Protein AF-A0A0L7KK32-F1 (afdb_monomer_lite)

pLDDT: mean 75.69, std 21.99, range [25.36, 97.06]

Radius of gyration: 25.74 Å; chains: 1; bounding box: 64×44×77 Å

Foldseek 3Di:
DLLVLLVVLCLQLVLCVVVLVVDDPVVVVVSVVSSVVSLVVLDVVPDPDPDDDSNVSSNVVCVVCSQVVLLVVQQVVQFDPPQDDPPDDTDGPVVSCVQFADPVVSGGPDPCSGQARPFPQPPPFDDDVQTAHSVLSSLARSLLSVLLVLLLVVQVVVLVLLVQLCVLACDPVDPLRNHADLCQDRPVPDDPVCVVPCPDSSSVSNVVSSVVVVVVVVVVVVVVVVSFVCLQVVLVPQDPPQPSPDPSHSVVNVVVVVPNTSVSSSVVSCSHPPDPPPDDDDDDDPPVVVVVVVVVVVPPDDDPDPPPPPPDPDDD

Structure (mmCIF, N/CA/C/O backbone):
data_AF-A0A0L7KK32-F1
#
_entry.id   AF-A0A0L7KK32-F1
#
loop_
_atom_site.group_PDB
_atom_site.id
_atom_site.type_symbol
_atom_site.label_atom_id
_atom_site.label_alt_id
_atom_site.label_comp_id
_atom_site.label_asym_id
_atom_site.label_entity_id
_atom_site.label_seq_id
_atom_site.pdbx_PDB_ins_code
_atom_site.Cartn_x
_atom_site.Cartn_y
_atom_site.Cartn_z
_atom_site.occupancy
_atom_site.B_iso_or_equiv
_atom_site.auth_seq_id
_atom_site.auth_comp_id
_atom_site.auth_asym_id
_atom_site.auth_atom_id
_atom_site.pdbx_PDB_model_num
ATOM 1 N N . MET A 1 1 ? -8.359 -3.473 0.807 1.00 91.88 1 MET A N 1
ATOM 2 C CA . MET A 1 1 ? -9.270 -3.844 1.913 1.00 91.88 1 MET A CA 1
ATOM 3 C C . MET A 1 1 ? -8.522 -3.978 3.232 1.00 91.88 1 MET A C 1
ATOM 5 O O . MET A 1 1 ? -8.741 -3.122 4.067 1.00 91.88 1 MET A O 1
ATOM 9 N N . PHE A 1 2 ? -7.614 -4.950 3.422 1.00 92.75 2 PHE A N 1
ATOM 10 C CA . PHE A 1 2 ? -6.844 -5.089 4.678 1.00 92.75 2 PHE A CA 1
ATOM 11 C C . PHE A 1 2 ? -6.053 -3.817 5.044 1.00 92.75 2 PHE A C 1
ATOM 13 O O . PHE A 1 2 ? -6.242 -3.285 6.133 1.00 92.75 2 PHE A O 1
ATOM 20 N N . TYR A 1 3 ? -5.238 -3.288 4.117 1.00 92.19 3 TYR A N 1
ATOM 21 C CA . TYR A 1 3 ? -4.518 -2.014 4.306 1.00 92.19 3 TYR A CA 1
ATOM 22 C C . TYR A 1 3 ? -5.471 -0.865 4.665 1.00 92.19 3 TYR A C 1
ATOM 24 O O . TYR A 1 3 ? -5.297 -0.223 5.692 1.00 92.19 3 TYR A O 1
ATOM 32 N N . THR A 1 4 ? -6.552 -0.707 3.896 1.00 93.88 4 THR A N 1
ATOM 33 C CA . THR A 1 4 ? -7.589 0.315 4.116 1.00 93.88 4 THR A CA 1
ATOM 34 C C . THR A 1 4 ? -8.242 0.231 5.498 1.00 93.88 4 THR A C 1
ATOM 36 O O . THR A 1 4 ? -8.446 1.256 6.139 1.00 93.88 4 THR A O 1
ATOM 39 N N . LEU A 1 5 ? -8.567 -0.975 5.978 1.00 94.75 5 LEU A N 1
ATOM 40 C CA . LEU A 1 5 ? -9.126 -1.145 7.320 1.00 94.75 5 LEU A CA 1
ATOM 41 C C . LEU A 1 5 ? -8.089 -0.786 8.394 1.00 94.75 5 LEU A C 1
ATOM 43 O O . LEU A 1 5 ? -8.442 -0.166 9.392 1.00 94.75 5 LEU A O 1
ATOM 47 N N . GLY A 1 6 ? -6.815 -1.123 8.166 1.00 91.50 6 GLY A N 1
ATOM 48 C CA . GLY A 1 6 ? -5.703 -0.674 9.006 1.00 91.50 6 GLY A CA 1
ATOM 49 C C . GLY A 1 6 ? -5.580 0.849 9.062 1.00 91.50 6 GLY A C 1
ATOM 50 O O . GLY A 1 6 ? -5.368 1.404 10.135 1.00 91.50 6 GLY A O 1
ATOM 51 N N . ASP A 1 7 ? -5.789 1.541 7.944 1.00 92.62 7 ASP A N 1
ATOM 52 C CA . ASP A 1 7 ? -5.778 3.007 7.911 1.00 92.62 7 ASP A CA 1
ATOM 53 C C . ASP A 1 7 ? -6.956 3.609 8.674 1.00 92.62 7 ASP A C 1
ATOM 55 O O . ASP A 1 7 ? -6.774 4.537 9.460 1.00 92.62 7 ASP A O 1
ATOM 59 N N . TYR A 1 8 ? -8.162 3.057 8.510 1.00 93.12 8 TYR A N 1
ATOM 60 C CA . TYR A 1 8 ? -9.319 3.470 9.309 1.00 93.12 8 TYR A CA 1
ATOM 61 C C . TYR A 1 8 ? -9.095 3.241 10.802 1.00 93.12 8 TYR A C 1
ATOM 63 O O . TYR A 1 8 ? -9.442 4.113 11.603 1.00 93.12 8 TYR A O 1
ATOM 71 N N . ARG A 1 9 ? -8.465 2.119 11.170 1.00 92.50 9 ARG A N 1
ATOM 72 C CA . ARG A 1 9 ? -8.072 1.840 12.551 1.00 92.50 9 ARG A CA 1
ATOM 73 C C . ARG A 1 9 ? -7.158 2.926 13.077 1.00 92.50 9 ARG A C 1
ATOM 75 O O . ARG A 1 9 ? -7.457 3.507 14.113 1.00 92.50 9 ARG A O 1
ATOM 82 N N . ASP A 1 10 ? -6.073 3.213 12.369 1.00 90.19 10 ASP A N 1
ATOM 83 C CA . ASP A 1 10 ? -5.064 4.161 12.830 1.00 90.19 10 ASP A CA 1
ATOM 84 C C . ASP A 1 10 ? -5.602 5.590 12.916 1.00 90.19 10 ASP A C 1
ATOM 86 O O . ASP A 1 10 ? -5.303 6.294 13.880 1.00 90.19 10 ASP A O 1
ATOM 90 N N . ILE A 1 11 ? -6.483 5.992 11.993 1.00 90.69 11 ILE A N 1
ATOM 91 C CA . ILE A 1 11 ? -7.230 7.253 12.098 1.00 90.69 11 ILE A CA 1
ATOM 92 C C . ILE A 1 11 ? -8.110 7.259 13.357 1.00 90.69 11 ILE A C 1
ATOM 94 O O . ILE A 1 11 ? -8.116 8.253 14.080 1.00 90.69 11 ILE A O 1
ATOM 98 N N . CYS A 1 12 ? -8.834 6.173 13.637 1.00 89.75 12 CYS A N 1
ATOM 99 C CA . CYS A 1 12 ? -9.722 6.072 14.797 1.00 89.75 12 CYS A CA 1
ATOM 100 C C . CYS A 1 12 ? -8.947 6.126 16.123 1.00 89.75 12 CYS A C 1
ATOM 102 O O . CYS A 1 12 ? -9.265 6.938 16.994 1.00 89.75 12 CYS A O 1
ATOM 104 N N . VAL A 1 13 ? -7.888 5.321 16.258 1.00 88.06 13 VAL A N 1
ATOM 105 C CA . VAL A 1 13 ? -7.088 5.234 17.492 1.00 88.06 13 VAL A CA 1
ATOM 106 C C . VAL A 1 13 ? -6.090 6.385 17.650 1.00 88.06 13 VAL A C 1
ATOM 108 O O . VAL A 1 13 ? -5.528 6.557 18.725 1.00 88.06 13 VAL A O 1
ATOM 111 N N . GLY A 1 14 ? -5.914 7.216 16.618 1.00 84.44 14 GLY A N 1
ATOM 112 C CA . GLY A 1 14 ? -5.027 8.384 16.638 1.00 84.44 14 GLY A CA 1
ATOM 113 C C . GLY A 1 14 ? -3.556 8.068 16.359 1.00 84.44 14 GLY A C 1
ATOM 114 O O . GLY A 1 14 ? -2.693 8.887 16.650 1.00 84.44 14 GLY A O 1
ATOM 115 N N . ASN A 1 15 ? -3.252 6.909 15.774 1.00 83.94 15 ASN A N 1
ATOM 116 C CA . ASN A 1 15 ? -1.897 6.504 15.401 1.00 83.94 15 ASN A CA 1
ATOM 117 C C . ASN A 1 15 ? -1.507 7.063 14.020 1.00 83.94 15 ASN A C 1
ATOM 119 O O . ASN A 1 15 ? -1.242 6.323 13.074 1.00 83.94 15 ASN A O 1
ATOM 123 N N . THR A 1 16 ? -1.547 8.389 13.881 1.00 82.44 16 THR A N 1
ATOM 124 C CA . THR A 1 16 ? -1.418 9.072 12.582 1.00 82.44 16 THR A CA 1
ATOM 125 C C . THR A 1 16 ? -0.126 9.865 12.414 1.00 82.44 16 THR A C 1
ATOM 127 O O . THR A 1 16 ? 0.040 10.515 11.387 1.00 82.44 16 THR A O 1
ATOM 130 N N . ASP A 1 17 ? 0.798 9.819 13.375 1.00 80.88 17 ASP A N 1
ATOM 131 C CA . ASP A 1 17 ? 1.991 10.681 13.403 1.00 80.88 17 ASP A CA 1
ATOM 132 C C . ASP A 1 17 ? 2.824 10.584 12.122 1.00 80.88 17 ASP A C 1
ATOM 134 O O . ASP A 1 17 ? 3.145 11.598 11.502 1.00 80.88 17 ASP A O 1
ATOM 138 N N . ILE A 1 18 ? 3.093 9.358 11.658 1.00 81.31 18 ILE A N 1
ATOM 139 C CA . ILE A 1 18 ? 3.869 9.121 10.433 1.00 81.31 18 ILE A CA 1
ATOM 140 C C . ILE A 1 18 ? 3.178 9.685 9.184 1.00 81.31 18 ILE A C 1
ATOM 142 O O . ILE A 1 18 ? 3.840 10.172 8.267 1.00 81.31 18 ILE A O 1
ATOM 146 N N . VAL A 1 19 ? 1.842 9.655 9.155 1.00 80.19 19 VAL A N 1
ATOM 147 C CA . VAL A 1 19 ? 1.047 10.232 8.067 1.00 80.19 19 VAL A CA 1
ATOM 148 C C . VAL A 1 19 ? 1.123 11.747 8.152 1.00 80.19 19 VAL A C 1
ATOM 150 O O . VAL A 1 19 ? 1.459 12.393 7.165 1.00 80.19 19 VAL A O 1
ATOM 153 N N . VAL A 1 20 ? 0.879 12.316 9.335 1.00 80.88 20 VAL A N 1
ATOM 154 C CA . VAL A 1 20 ? 0.938 13.760 9.568 1.00 80.88 20 VAL A CA 1
ATOM 155 C C . VAL A 1 20 ? 2.294 14.304 9.149 1.00 80.88 20 VAL A C 1
ATOM 157 O O . VAL A 1 20 ? 2.316 15.281 8.415 1.00 80.88 20 VAL A O 1
ATOM 160 N N . GLU A 1 21 ? 3.412 13.671 9.504 1.00 82.00 21 GLU A N 1
ATOM 161 C CA . GLU A 1 21 ? 4.749 14.105 9.076 1.00 82.00 21 GLU A CA 1
ATOM 162 C C . GLU A 1 21 ? 4.890 14.223 7.549 1.00 82.00 21 GLU A C 1
ATOM 164 O O . GLU A 1 21 ? 5.508 15.179 7.067 1.00 82.00 21 GLU A O 1
ATOM 169 N N . ALA A 1 22 ? 4.286 13.296 6.800 1.00 81.56 22 ALA A N 1
ATOM 170 C CA . ALA A 1 22 ? 4.368 13.214 5.343 1.00 81.56 22 ALA A CA 1
ATOM 171 C C . ALA A 1 22 ? 3.406 14.157 4.594 1.00 81.56 22 ALA A C 1
ATOM 173 O O . ALA A 1 22 ? 3.582 14.381 3.395 1.00 81.56 22 ALA A O 1
ATOM 174 N N . LEU A 1 23 ? 2.395 14.711 5.270 1.00 85.06 23 LEU A N 1
ATOM 175 C CA . LEU A 1 23 ? 1.376 15.563 4.654 1.00 85.06 23 LEU A CA 1
ATOM 176 C C . LEU A 1 23 ? 1.868 16.997 4.389 1.00 85.06 23 LEU A C 1
ATOM 178 O O . LEU A 1 23 ? 2.692 17.559 5.123 1.00 85.06 23 LEU A O 1
ATOM 182 N N . SER A 1 24 ? 1.293 17.640 3.366 1.00 88.06 24 SER A N 1
ATOM 183 C CA . SER A 1 24 ? 1.433 19.089 3.179 1.00 88.06 24 SER A CA 1
ATOM 184 C C . SER A 1 24 ? 0.763 19.858 4.326 1.00 88.06 24 SER A C 1
ATOM 186 O O . SER A 1 24 ? -0.128 19.332 4.993 1.00 88.06 24 SER A O 1
ATOM 188 N N . SER A 1 25 ? 1.124 21.126 4.550 1.00 87.56 25 SER A N 1
ATOM 189 C CA . SER A 1 25 ? 0.528 21.940 5.629 1.00 87.56 25 SER A CA 1
ATOM 190 C C . SER A 1 25 ? -1.005 21.971 5.572 1.00 87.56 25 SER A C 1
ATOM 192 O O . SER A 1 25 ? -1.668 21.793 6.590 1.00 87.56 25 SER A O 1
ATOM 194 N N . SER A 1 26 ? -1.574 22.093 4.368 1.00 88.19 26 SER A N 1
ATOM 195 C CA . SER A 1 26 ? -3.029 22.123 4.174 1.00 88.19 26 SER A CA 1
ATOM 196 C C . SER A 1 26 ? -3.717 20.796 4.523 1.00 88.19 26 SER A C 1
ATOM 198 O O . SER A 1 26 ? -4.852 20.776 4.998 1.00 88.19 26 SER A O 1
ATOM 200 N N . GLU A 1 27 ? -3.041 19.669 4.303 1.00 88.81 27 GLU A N 1
ATOM 201 C CA . GLU A 1 27 ? -3.567 18.341 4.615 1.00 88.81 27 GLU A CA 1
ATOM 202 C C . GLU A 1 27 ? -3.369 17.997 6.091 1.00 88.81 27 GLU A C 1
ATOM 204 O O . GLU A 1 27 ? -4.257 17.393 6.693 1.00 88.81 27 GLU A O 1
ATOM 209 N N . LYS A 1 28 ? -2.267 18.454 6.701 1.00 87.88 28 LYS A N 1
ATOM 210 C CA . LYS A 1 28 ? -2.034 18.371 8.150 1.00 87.88 28 LYS A CA 1
ATOM 211 C C . LYS A 1 28 ? -3.179 19.016 8.923 1.00 87.88 28 LYS A C 1
ATOM 213 O O . LYS A 1 28 ? -3.729 18.400 9.829 1.00 87.88 28 LYS A O 1
ATOM 218 N N . GLU A 1 29 ? -3.609 20.213 8.524 1.00 90.12 29 GLU A N 1
ATOM 219 C CA . GLU A 1 29 ? -4.757 20.883 9.147 1.00 90.12 29 GLU A CA 1
ATOM 220 C C . GLU A 1 29 ? -6.052 20.071 9.036 1.00 90.12 29 GLU A C 1
ATOM 222 O O . GLU A 1 29 ? -6.823 19.997 9.995 1.00 90.12 29 GLU A O 1
ATOM 227 N N . LYS A 1 30 ? -6.307 19.448 7.878 1.00 90.62 30 LYS A N 1
ATOM 228 C CA . LYS A 1 30 ? -7.483 18.586 7.682 1.00 90.62 30 LYS A CA 1
ATOM 229 C C . LYS A 1 30 ? -7.418 17.355 8.583 1.00 90.62 30 LYS A C 1
ATOM 231 O O . LYS A 1 30 ? -8.414 17.045 9.233 1.00 90.62 30 LYS A O 1
ATOM 236 N N . MET A 1 31 ? -6.261 16.697 8.658 1.00 88.31 31 MET A N 1
ATOM 237 C CA . MET A 1 31 ? -6.054 15.545 9.536 1.00 88.31 31 MET A CA 1
ATOM 238 C C . MET A 1 31 ? -6.252 15.929 11.007 1.00 88.31 31 MET A C 1
ATOM 240 O O . MET A 1 31 ? -7.007 15.267 11.713 1.00 88.31 31 MET A O 1
ATOM 244 N N . ASN A 1 32 ? -5.687 17.054 11.447 1.00 89.25 32 ASN A N 1
ATOM 245 C CA . ASN A 1 32 ? -5.861 17.554 12.813 1.00 89.25 32 ASN A CA 1
ATOM 246 C C . ASN A 1 32 ? -7.336 17.844 13.135 1.00 89.25 32 ASN A C 1
ATOM 248 O O . ASN A 1 32 ? -7.821 17.471 14.200 1.00 89.25 32 ASN A O 1
ATOM 252 N N . LYS A 1 33 ? -8.086 18.443 12.197 1.00 91.69 33 LYS A N 1
ATOM 253 C CA . LYS A 1 33 ? -9.536 18.664 12.346 1.00 91.69 33 LYS A CA 1
ATOM 254 C C . LYS A 1 33 ? -10.312 17.351 12.475 1.00 91.69 33 LYS A C 1
ATOM 256 O O . LYS A 1 33 ? -11.248 17.281 13.267 1.00 91.69 33 LYS A O 1
ATOM 261 N N . ILE A 1 34 ? -9.941 16.319 11.714 1.00 89.88 34 ILE A N 1
ATOM 262 C CA . ILE A 1 34 ? -10.540 14.980 11.826 1.00 89.88 34 ILE A CA 1
ATOM 263 C C . ILE A 1 34 ? -10.238 14.387 13.206 1.00 89.88 34 ILE A C 1
ATOM 265 O O . ILE A 1 34 ? -11.162 13.964 13.898 1.00 89.88 34 ILE A O 1
ATOM 269 N N . GLN A 1 35 ? -8.976 14.424 13.639 1.00 89.56 35 GLN A N 1
ATOM 270 C CA . GLN A 1 35 ? -8.554 13.899 14.938 1.00 89.56 35 GLN A CA 1
ATOM 271 C C . GLN A 1 35 ? -9.246 14.597 16.112 1.00 89.56 35 GLN A C 1
ATOM 273 O O . GLN A 1 35 ? -9.649 13.924 17.064 1.00 89.56 35 GLN A O 1
ATOM 278 N N . GLN A 1 36 ? -9.445 15.916 16.023 1.00 88.81 36 GLN A N 1
ATOM 279 C CA . GLN A 1 36 ? -10.188 16.679 17.024 1.00 88.81 36 GLN A CA 1
ATOM 280 C C . GLN A 1 36 ? -11.663 16.272 17.056 1.00 88.81 36 GLN A C 1
ATOM 282 O O . GLN A 1 36 ? -12.185 15.972 18.120 1.00 88.81 36 GLN A O 1
ATOM 287 N N . LYS A 1 37 ? -12.327 16.165 15.899 1.00 90.25 37 LYS A N 1
ATOM 288 C CA . LYS A 1 37 ? -13.729 15.722 15.849 1.00 90.25 37 LYS A CA 1
ATOM 289 C C . LYS A 1 37 ? -13.921 14.317 16.417 1.00 90.25 37 LYS A C 1
ATOM 291 O O . LYS A 1 37 ? -14.889 14.084 17.132 1.00 90.25 37 LYS A O 1
ATOM 296 N N . ILE A 1 38 ? -13.007 13.391 16.118 1.00 87.69 38 ILE A N 1
ATOM 297 C CA . ILE A 1 38 ? -13.032 12.039 16.697 1.00 87.69 38 ILE A CA 1
ATOM 298 C C . ILE A 1 38 ? -12.894 12.124 18.218 1.00 87.69 38 ILE A C 1
ATOM 300 O O . ILE A 1 38 ? -13.655 11.472 18.926 1.00 87.69 38 ILE A O 1
ATOM 304 N N . LYS A 1 39 ? -11.968 12.955 18.720 1.00 85.56 39 LYS A N 1
ATOM 305 C CA . LYS A 1 39 ? -11.805 13.201 20.160 1.00 85.56 39 LYS A CA 1
ATOM 306 C C . LYS A 1 39 ? -13.123 13.658 20.785 1.00 85.56 39 LYS A C 1
ATOM 308 O O . LYS A 1 39 ? -13.614 12.999 21.694 1.00 85.56 39 LYS A O 1
ATOM 313 N N . ASP A 1 40 ? -13.714 14.712 20.228 1.00 85.94 40 ASP A N 1
ATOM 314 C CA . ASP A 1 40 ? -14.933 15.326 20.752 1.00 85.94 40 ASP A CA 1
ATOM 315 C C . ASP A 1 40 ? -16.109 14.337 20.768 1.00 85.94 40 ASP A C 1
ATOM 317 O O . ASP A 1 40 ? -16.894 14.324 21.711 1.00 85.94 40 ASP A O 1
ATOM 321 N N . ILE A 1 41 ? -16.251 13.504 19.729 1.00 84.44 41 ILE A N 1
ATOM 322 C CA . ILE A 1 41 ? -17.314 12.490 19.647 1.00 84.44 41 ILE A CA 1
ATOM 323 C C . ILE A 1 41 ? -17.097 11.397 20.699 1.00 84.44 41 ILE A C 1
ATOM 325 O O . ILE A 1 41 ? -18.026 11.060 21.427 1.00 84.44 41 ILE A O 1
ATOM 329 N N . VAL A 1 42 ? -15.879 10.860 20.809 1.00 82.56 42 VAL A N 1
ATOM 330 C CA . VAL A 1 42 ? -15.549 9.774 21.750 1.00 82.56 42 VAL A CA 1
ATOM 331 C C . VAL A 1 42 ? -15.704 10.222 23.205 1.00 82.56 42 VAL A C 1
ATOM 333 O O . VAL A 1 42 ? -16.172 9.447 24.040 1.00 82.56 42 VAL A O 1
ATOM 336 N N . GLU A 1 43 ? -15.331 11.467 23.510 1.00 75.25 43 GLU A N 1
ATOM 337 C CA . GLU A 1 43 ? -15.490 12.059 24.842 1.00 75.25 43 GLU A CA 1
ATOM 338 C C . GLU A 1 43 ? -16.970 12.299 25.175 1.00 75.25 43 GLU A C 1
ATOM 340 O O . GLU A 1 43 ? -17.412 11.946 26.266 1.00 75.25 43 GLU A O 1
ATOM 345 N N . LYS A 1 44 ? -17.771 12.784 24.215 1.00 70.81 44 LYS A N 1
ATOM 346 C CA . LYS A 1 44 ? -19.220 12.986 24.400 1.00 70.81 44 LYS A CA 1
ATOM 347 C C . LYS A 1 44 ? -20.013 11.688 24.563 1.00 70.81 44 LYS A C 1
ATOM 349 O O . LYS A 1 44 ? -21.022 11.694 25.259 1.00 70.81 44 LYS A O 1
ATOM 354 N N . LEU A 1 45 ? -19.593 10.595 23.922 1.00 63.06 45 LEU A N 1
ATOM 355 C CA . LEU A 1 45 ? -20.324 9.321 23.938 1.00 63.06 45 LEU A CA 1
ATOM 356 C C . LEU A 1 45 ? -20.282 8.593 25.291 1.00 63.06 45 LEU A C 1
ATOM 358 O O . LEU A 1 45 ? -21.183 7.809 25.568 1.00 63.06 45 LEU A O 1
ATOM 362 N N . ASN A 1 46 ? -19.265 8.831 26.124 1.00 57.34 46 ASN A N 1
ATOM 363 C CA . ASN A 1 46 ? -18.985 7.976 27.286 1.00 57.34 46 ASN A CA 1
ATOM 364 C C . ASN A 1 46 ? -19.256 8.626 28.654 1.00 57.34 46 ASN A C 1
ATOM 366 O O . ASN A 1 46 ? -19.074 7.971 29.680 1.00 57.34 46 ASN A O 1
ATOM 370 N N . GLY A 1 47 ? -19.681 9.895 28.689 1.00 57.41 47 GLY A N 1
ATOM 371 C CA . GLY A 1 47 ? -19.719 10.678 29.926 1.00 57.41 47 GLY A CA 1
ATOM 372 C C . GLY A 1 47 ? -18.325 10.844 30.555 1.00 57.41 47 GLY A C 1
ATOM 373 O O . GLY A 1 47 ? -17.369 10.130 30.234 1.00 57.41 47 GLY A O 1
ATOM 374 N N . ASP A 1 48 ? -18.176 11.812 31.455 1.00 50.59 48 ASP A N 1
ATOM 375 C CA . ASP A 1 48 ? -16.916 12.047 32.167 1.00 50.59 48 ASP A CA 1
ATOM 376 C C . ASP A 1 48 ? -16.665 10.939 33.202 1.00 50.59 48 ASP A C 1
ATOM 378 O O . ASP A 1 48 ? -16.891 11.111 34.396 1.00 50.59 48 ASP A O 1
ATOM 382 N N . THR A 1 49 ? -16.213 9.764 32.759 1.00 49.91 49 THR A N 1
ATOM 383 C CA . THR A 1 49 ? -15.663 8.747 33.664 1.00 49.91 49 THR A CA 1
ATOM 384 C C . THR A 1 49 ? -14.241 9.165 34.057 1.00 49.91 49 THR A C 1
ATOM 386 O O . THR A 1 49 ? -13.372 9.228 33.176 1.00 49.91 49 THR A O 1
ATOM 389 N N . PRO A 1 50 ? -13.960 9.459 35.342 1.00 42.38 50 PRO A N 1
ATOM 390 C CA . PRO A 1 50 ? -12.631 9.877 35.775 1.00 42.38 50 PRO A CA 1
ATOM 391 C C . PRO A 1 50 ? -11.638 8.712 35.655 1.00 42.38 50 PRO A C 1
ATOM 393 O O . PRO A 1 50 ? -11.858 7.654 36.238 1.00 42.38 50 PRO A O 1
ATOM 396 N N . GLY A 1 51 ? -10.534 8.907 34.923 1.00 52.97 51 GLY A N 1
ATOM 397 C CA . GLY A 1 51 ? -9.353 8.029 34.994 1.00 52.97 51 GLY A CA 1
ATOM 398 C C . GLY A 1 51 ? -8.942 7.260 33.730 1.00 52.97 51 GLY A C 1
ATOM 399 O O . GLY A 1 51 ? -7.885 6.639 33.751 1.00 52.97 51 GLY A O 1
ATOM 400 N N . GLN A 1 52 ? -9.697 7.308 32.625 1.00 51.94 52 GLN A N 1
ATOM 401 C CA . GLN A 1 52 ? -9.318 6.624 31.373 1.00 51.94 52 GLN A CA 1
ATOM 402 C C . GLN A 1 52 ? -8.640 7.577 30.377 1.00 51.94 52 GLN A C 1
ATOM 404 O O . GLN A 1 52 ? -9.193 8.636 30.066 1.00 51.94 52 GLN A O 1
ATOM 409 N N . GLN A 1 53 ? -7.472 7.199 29.842 1.00 57.81 53 GLN A N 1
ATOM 410 C CA . GLN A 1 53 ? -6.783 7.997 28.824 1.00 57.81 53 GLN A CA 1
ATOM 411 C C . GLN A 1 53 ? -7.604 8.033 27.516 1.00 57.81 53 GLN A C 1
ATOM 413 O O . GLN A 1 53 ? -8.203 7.020 27.138 1.00 57.81 53 GLN A O 1
ATOM 418 N N . PRO A 1 54 ? -7.628 9.158 26.773 1.00 62.56 54 PRO A N 1
ATOM 419 C CA . PRO A 1 54 ? -8.374 9.272 25.513 1.00 62.56 54 PRO A CA 1
ATOM 420 C C . PRO A 1 54 ? -8.019 8.207 24.456 1.00 62.56 54 PRO A C 1
ATOM 422 O O . PRO A 1 54 ? -8.871 7.833 23.649 1.00 62.56 54 PRO A O 1
ATOM 425 N N . SER A 1 55 ? -6.782 7.696 24.464 1.00 66.56 55 SER A N 1
ATOM 426 C CA . SER A 1 55 ? -6.322 6.599 23.596 1.00 66.56 55 SER A CA 1
ATOM 427 C C . SER A 1 55 ? -7.025 5.269 23.881 1.00 66.56 55 SER A C 1
ATOM 429 O O . SER A 1 55 ? -7.332 4.515 22.954 1.00 66.56 55 SER A O 1
ATOM 431 N N . ASP A 1 56 ? -7.329 4.994 25.149 1.00 74.62 56 ASP A N 1
ATOM 432 C CA . ASP A 1 56 ? -7.929 3.730 25.583 1.00 74.62 56 ASP A CA 1
ATOM 433 C C . ASP A 1 56 ? -9.399 3.673 25.161 1.00 74.62 56 ASP A C 1
ATOM 435 O O . ASP A 1 56 ? -9.867 2.657 24.648 1.00 74.62 56 ASP A O 1
ATOM 439 N N . LYS A 1 57 ? -10.101 4.812 25.257 1.00 82.94 57 LYS A N 1
ATOM 440 C CA . LYS A 1 57 ? -11.494 4.955 24.802 1.00 82.94 57 LYS A CA 1
ATOM 441 C C . LYS A 1 57 ? -11.633 4.764 23.290 1.00 82.94 57 LYS A C 1
ATOM 443 O O . LYS A 1 57 ? -12.555 4.098 22.830 1.00 82.94 57 LYS A O 1
ATOM 448 N N . ARG A 1 58 ? -10.703 5.313 22.501 1.00 87.38 58 ARG A N 1
ATOM 449 C CA . ARG A 1 58 ? -10.689 5.131 21.037 1.00 87.38 58 ARG A CA 1
ATOM 450 C C . ARG A 1 58 ? -10.388 3.690 20.632 1.00 87.38 58 ARG A C 1
ATOM 452 O O . ARG A 1 58 ? -10.973 3.189 19.679 1.00 87.38 58 ARG A O 1
ATOM 459 N N . THR A 1 59 ? -9.491 3.026 21.358 1.00 86.25 59 THR A N 1
ATOM 460 C CA . THR A 1 59 ? -9.159 1.616 21.116 1.00 86.25 59 THR A CA 1
ATOM 461 C C . THR A 1 59 ? -10.349 0.708 21.426 1.00 86.25 59 THR A C 1
ATOM 463 O O . THR A 1 59 ? -10.650 -0.177 20.627 1.00 86.25 59 THR A O 1
ATOM 466 N N . ALA A 1 60 ? -11.064 0.968 22.527 1.00 87.56 60 ALA A N 1
ATOM 467 C CA . ALA A 1 60 ? -12.314 0.280 22.848 1.00 87.56 60 ALA A CA 1
ATOM 468 C C . ALA A 1 60 ? -13.373 0.500 21.755 1.00 87.56 60 ALA A C 1
ATOM 470 O O . ALA A 1 60 ? -13.894 -0.470 21.214 1.00 87.56 60 ALA A O 1
ATOM 471 N N . LEU A 1 61 ? -13.581 1.756 21.334 1.00 90.38 61 LEU A N 1
ATOM 472 C CA . LEU A 1 61 ? -14.510 2.084 20.250 1.00 90.38 61 LEU A CA 1
ATOM 473 C C . LEU A 1 61 ? -14.173 1.326 18.955 1.00 90.38 61 LEU A C 1
ATOM 475 O O . LEU A 1 61 ? -15.062 0.794 18.295 1.00 90.38 61 LEU A O 1
ATOM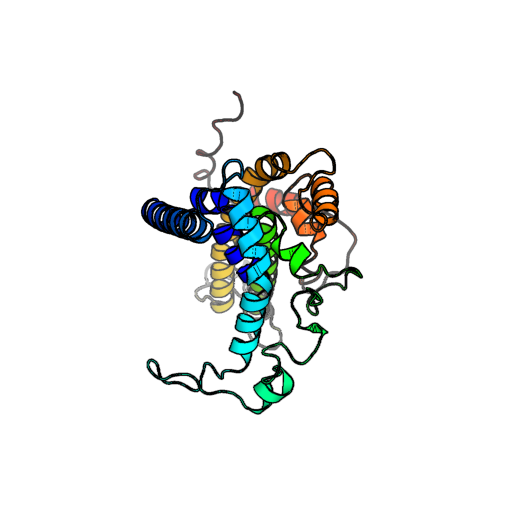 479 N N . TRP A 1 62 ? -12.892 1.255 18.578 1.00 91.81 62 TRP A N 1
ATOM 480 C CA . TRP A 1 62 ? -12.488 0.455 17.423 1.00 91.81 62 TRP A CA 1
ATOM 481 C C . TRP A 1 62 ? -12.867 -1.019 17.604 1.00 91.81 62 TRP A C 1
ATOM 483 O O . TRP A 1 62 ? -13.407 -1.615 16.677 1.00 91.81 62 TRP A O 1
ATOM 493 N N . GLY A 1 63 ? -12.621 -1.596 18.784 1.00 91.12 63 GLY A N 1
ATOM 494 C CA . GLY A 1 63 ? -13.005 -2.971 19.110 1.00 91.12 63 GLY A CA 1
ATOM 495 C C . GLY A 1 63 ? -14.495 -3.246 18.893 1.00 91.12 63 GLY A C 1
ATOM 496 O O . GLY A 1 63 ? -14.837 -4.246 18.262 1.00 91.12 63 GLY A O 1
ATOM 497 N N . ASP A 1 64 ? -15.357 -2.323 19.321 1.00 91.62 64 ASP A N 1
ATOM 498 C CA . ASP A 1 64 ? -16.814 -2.457 19.209 1.00 91.62 64 ASP A CA 1
ATOM 499 C C . ASP A 1 64 ? -17.313 -2.376 17.756 1.00 91.62 64 ASP A C 1
ATOM 501 O O . ASP A 1 64 ? -18.277 -3.047 17.377 1.00 91.62 64 ASP A O 1
ATOM 505 N N . PHE A 1 65 ? -16.657 -1.565 16.917 1.00 93.00 65 PHE A N 1
ATOM 506 C CA . PHE A 1 65 ? -17.144 -1.254 15.568 1.00 93.00 65 PHE A CA 1
ATOM 507 C C . PHE A 1 65 ? -16.383 -1.930 14.420 1.00 93.00 65 PHE A C 1
ATOM 509 O O . PHE A 1 65 ? -16.924 -2.023 13.314 1.00 93.00 65 PHE A O 1
ATOM 516 N N . ALA A 1 66 ? -15.165 -2.434 14.636 1.00 94.00 66 ALA A N 1
ATOM 517 C CA . ALA A 1 66 ? -14.307 -2.943 13.562 1.00 94.00 66 ALA A CA 1
ATOM 518 C C . ALA A 1 66 ? -14.956 -4.067 12.743 1.00 94.00 66 ALA A C 1
ATOM 520 O O . ALA A 1 66 ? -14.850 -4.075 11.513 1.00 94.00 66 ALA A O 1
ATOM 521 N N . GLN A 1 67 ? -15.681 -4.975 13.404 1.00 96.12 67 GLN A N 1
ATOM 522 C CA . GLN A 1 67 ? -16.409 -6.050 12.730 1.00 96.12 67 GLN A CA 1
ATOM 523 C C . GLN A 1 67 ? -17.489 -5.502 11.789 1.00 96.12 67 GLN A C 1
ATOM 525 O O . GLN A 1 67 ? -17.598 -5.960 10.652 1.00 96.12 67 GLN A O 1
ATOM 530 N N . TYR A 1 68 ? -18.265 -4.509 12.226 1.00 96.12 68 TYR A N 1
ATOM 531 C CA . TYR A 1 68 ? -19.315 -3.905 11.404 1.00 96.12 68 TYR A CA 1
ATOM 532 C C . TYR A 1 68 ? -18.737 -3.128 10.222 1.00 96.12 68 TYR A C 1
ATOM 534 O O . TYR A 1 68 ? -19.259 -3.225 9.112 1.00 96.12 68 TYR A O 1
ATOM 542 N N . ILE A 1 69 ? -17.624 -2.416 10.429 1.00 96.50 69 ILE A N 1
ATOM 543 C CA . ILE A 1 69 ? -16.904 -1.724 9.352 1.00 96.50 69 ILE A CA 1
ATOM 544 C C . ILE A 1 69 ? -16.440 -2.742 8.304 1.00 96.50 69 ILE A C 1
ATOM 546 O O . ILE A 1 69 ? -16.691 -2.559 7.113 1.00 96.50 69 ILE A O 1
ATOM 550 N N . TRP A 1 70 ? -15.822 -3.846 8.733 1.00 96.62 70 TRP A N 1
ATOM 551 C CA . TRP A 1 70 ? -15.395 -4.913 7.830 1.00 96.62 70 TRP A CA 1
ATOM 552 C C . TRP A 1 70 ? -16.564 -5.548 7.071 1.00 96.62 70 TRP A C 1
ATOM 554 O O . TRP A 1 70 ? -16.497 -5.705 5.851 1.00 96.62 70 TRP A O 1
ATOM 564 N N . ASN A 1 71 ? -17.660 -5.856 7.766 1.00 96.38 71 ASN A N 1
ATOM 565 C CA . ASN A 1 71 ? -18.870 -6.389 7.149 1.00 96.38 71 ASN A CA 1
ATOM 566 C C . ASN A 1 71 ? -19.417 -5.424 6.085 1.00 96.38 71 ASN A C 1
ATOM 568 O O . ASN A 1 71 ? -19.736 -5.858 4.981 1.00 96.38 71 ASN A O 1
ATOM 572 N N . GLY A 1 72 ? -19.439 -4.116 6.362 1.00 95.38 72 GLY A N 1
ATOM 573 C CA . GLY A 1 72 ? -19.811 -3.091 5.384 1.00 95.38 72 GLY A CA 1
ATOM 574 C C . GLY A 1 72 ? -18.881 -3.054 4.166 1.00 95.38 72 GLY A C 1
ATOM 575 O O . GLY A 1 72 ? -19.351 -2.969 3.032 1.00 95.38 72 GLY A O 1
ATOM 576 N N . MET A 1 73 ? -17.566 -3.195 4.372 1.00 95.31 73 MET A N 1
ATOM 577 C CA . MET A 1 73 ? -16.592 -3.284 3.275 1.00 95.31 73 MET A CA 1
ATOM 578 C C . MET A 1 73 ? -16.816 -4.522 2.393 1.00 95.31 73 MET A C 1
ATOM 580 O O . MET A 1 73 ? -16.647 -4.433 1.179 1.00 95.31 73 MET A O 1
ATOM 584 N N . ILE A 1 74 ? -17.202 -5.663 2.975 1.00 94.81 74 ILE A N 1
ATOM 585 C CA . ILE A 1 74 ? -17.560 -6.876 2.222 1.00 94.81 74 ILE A CA 1
ATOM 586 C C . ILE A 1 74 ? -18.894 -6.691 1.494 1.00 94.81 74 ILE A C 1
ATOM 588 O O . ILE A 1 74 ? -18.994 -7.021 0.313 1.00 94.81 74 ILE A O 1
ATOM 592 N N . TYR A 1 75 ? -19.896 -6.110 2.155 1.00 94.62 75 TYR A N 1
ATOM 593 C CA . TYR A 1 75 ? -21.198 -5.835 1.550 1.00 94.62 75 TYR A CA 1
ATOM 594 C C . TYR A 1 75 ? -21.085 -4.927 0.322 1.00 94.62 75 TYR A C 1
ATOM 596 O O . TYR A 1 75 ? -21.768 -5.148 -0.678 1.00 94.62 75 TYR A O 1
ATOM 604 N N . ALA A 1 76 ? -20.172 -3.952 0.345 1.00 92.88 76 ALA A N 1
ATOM 605 C CA . ALA A 1 76 ? -19.908 -3.077 -0.794 1.00 92.88 76 ALA A CA 1
ATOM 606 C C . ALA A 1 76 ? -19.488 -3.844 -2.066 1.00 92.88 76 ALA A C 1
ATOM 608 O O . ALA A 1 76 ? -19.798 -3.401 -3.169 1.00 92.88 76 ALA A O 1
ATOM 609 N N . LEU A 1 77 ? -18.859 -5.022 -1.938 1.00 92.50 77 LEU A N 1
ATOM 610 C CA . LEU A 1 77 ? -18.478 -5.870 -3.079 1.00 92.50 77 LEU A CA 1
ATOM 611 C C . LEU A 1 77 ? -19.681 -6.505 -3.791 1.00 92.50 77 LEU A C 1
ATOM 613 O O . LEU A 1 77 ? -19.538 -7.026 -4.893 1.00 92.50 77 LEU A O 1
ATOM 617 N N . THR A 1 78 ? -20.865 -6.474 -3.174 1.00 92.75 78 THR A N 1
ATOM 618 C CA . THR A 1 78 ? -22.102 -6.980 -3.784 1.00 92.75 78 THR A CA 1
ATOM 619 C C . THR A 1 78 ? -22.702 -6.007 -4.799 1.00 92.75 78 THR A C 1
ATOM 621 O O . THR A 1 78 ? -23.652 -6.366 -5.491 1.00 92.75 78 THR A O 1
ATOM 624 N N . TYR A 1 79 ? -22.181 -4.782 -4.895 1.00 90.50 79 TYR A N 1
ATOM 625 C CA . TYR A 1 79 ? -22.625 -3.788 -5.865 1.00 90.50 79 TYR A CA 1
ATOM 626 C C . TYR A 1 79 ? -21.836 -3.889 -7.167 1.00 90.50 79 TYR A C 1
ATOM 628 O O . TYR A 1 79 ? -20.619 -4.069 -7.170 1.00 90.50 79 TYR A O 1
ATOM 636 N N . ASN A 1 80 ? -22.527 -3.702 -8.288 1.00 85.62 80 ASN A N 1
ATOM 637 C CA . ASN A 1 80 ? -21.882 -3.488 -9.572 1.00 85.62 80 ASN A CA 1
ATOM 638 C C . ASN A 1 80 ? -21.533 -2.001 -9.711 1.00 85.62 80 ASN A C 1
ATOM 640 O O . ASN A 1 80 ? -22.403 -1.177 -9.998 1.00 85.62 80 ASN A O 1
ATOM 644 N N . THR A 1 81 ? -20.264 -1.648 -9.528 1.00 76.06 81 THR A N 1
ATOM 645 C CA . THR A 1 81 ? -19.800 -0.252 -9.587 1.00 76.06 81 THR A CA 1
ATOM 646 C C . THR A 1 81 ? -19.932 0.388 -10.971 1.00 76.06 81 THR A C 1
ATOM 648 O O . THR A 1 81 ? -19.934 1.611 -11.056 1.00 76.06 81 THR A O 1
ATOM 651 N N . ASP A 1 82 ? -20.108 -0.411 -12.028 1.00 76.00 82 ASP A N 1
ATOM 652 C CA . ASP A 1 82 ? -20.249 0.062 -13.411 1.00 76.00 82 ASP A CA 1
ATOM 653 C C . ASP A 1 82 ? -21.723 0.186 -13.851 1.00 76.00 82 ASP A C 1
ATOM 655 O O . ASP A 1 82 ? -22.017 0.635 -14.957 1.00 76.00 82 ASP A O 1
ATOM 659 N N . SER A 1 83 ? -22.670 -0.214 -12.993 1.00 69.62 83 SER A N 1
ATOM 660 C CA . SER A 1 83 ? -24.112 -0.233 -13.304 1.00 69.62 83 SER A CA 1
ATOM 661 C C . SER A 1 83 ? -24.813 1.126 -13.172 1.00 69.62 83 SER A C 1
ATOM 663 O O . SER A 1 83 ? -25.941 1.288 -13.642 1.00 69.62 83 SER A O 1
ATOM 665 N N . GLY A 1 84 ? -24.161 2.111 -12.549 1.00 61.03 84 GLY A N 1
ATOM 666 C CA . GLY A 1 84 ? -24.677 3.467 -12.377 1.00 61.03 84 GLY A CA 1
ATOM 667 C C . GLY A 1 84 ? -23.965 4.455 -13.298 1.00 61.03 84 GLY A C 1
ATOM 668 O O . GLY A 1 84 ? -22.739 4.502 -13.342 1.00 61.03 84 GLY A O 1
ATOM 669 N N . GLY A 1 85 ? -24.718 5.300 -14.011 1.00 67.00 85 GLY A N 1
ATOM 670 C CA . GLY A 1 85 ? -24.150 6.551 -14.534 1.00 67.00 85 GLY A CA 1
ATOM 671 C C . GLY A 1 85 ? -23.590 7.410 -13.389 1.00 67.00 85 GLY A C 1
ATOM 672 O O . GLY A 1 85 ? -23.880 7.133 -12.228 1.00 67.00 85 GLY A O 1
ATOM 673 N N . LYS A 1 86 ? -22.830 8.471 -13.702 1.00 65.25 86 LYS A N 1
ATOM 674 C CA . LYS A 1 86 ? -22.086 9.299 -12.721 1.00 65.25 86 LYS A CA 1
ATOM 675 C C . LYS A 1 86 ? -22.876 9.784 -11.488 1.00 65.25 86 LYS A C 1
ATOM 677 O O . LYS A 1 86 ? -22.241 10.081 -10.485 1.00 65.25 86 LYS A O 1
ATOM 682 N N . ASP A 1 87 ? -24.208 9.787 -11.537 1.00 74.44 87 ASP A N 1
ATOM 683 C CA . ASP A 1 87 ? -25.095 10.268 -10.469 1.00 74.44 87 ASP A CA 1
ATOM 684 C C . ASP A 1 87 ? -26.194 9.260 -10.071 1.00 74.44 87 ASP A C 1
ATOM 686 O O . ASP A 1 87 ? -27.195 9.631 -9.459 1.00 74.44 87 ASP A O 1
ATOM 690 N N . LYS A 1 88 ? -26.060 7.979 -10.440 1.00 78.19 88 LYS A N 1
ATOM 691 C CA . LYS A 1 88 ? -27.032 6.933 -10.081 1.00 78.19 88 LYS A CA 1
ATOM 692 C C . LYS A 1 88 ? -26.457 5.985 -9.041 1.00 78.19 88 LYS A C 1
ATOM 694 O O . LYS A 1 88 ? -25.301 5.579 -9.132 1.00 78.19 88 LYS A O 1
ATOM 699 N N . THR A 1 89 ? -27.295 5.586 -8.087 1.00 79.06 89 THR A N 1
ATOM 700 C CA . THR A 1 89 ? -26.950 4.536 -7.128 1.00 79.06 89 THR A CA 1
ATOM 701 C C . THR A 1 89 ? -26.613 3.249 -7.887 1.00 79.06 89 THR A C 1
ATOM 703 O O . THR A 1 89 ? -27.416 2.825 -8.724 1.00 79.06 89 THR A O 1
ATOM 706 N N . PRO A 1 90 ? -25.450 2.626 -7.628 1.00 84.69 90 PRO A N 1
ATOM 707 C CA . PRO A 1 90 ? -25.114 1.345 -8.232 1.00 84.69 90 PRO A CA 1
ATOM 708 C C . PRO A 1 90 ? -26.115 0.276 -7.786 1.00 84.69 90 PRO A C 1
ATOM 710 O O . PRO A 1 90 ? -26.603 0.291 -6.654 1.00 84.69 90 PRO A O 1
ATOM 713 N N . THR A 1 91 ? -26.424 -0.664 -8.673 1.00 88.94 91 THR A N 1
ATOM 714 C CA . THR A 1 91 ? -27.313 -1.786 -8.368 1.00 88.94 91 THR A CA 1
ATOM 715 C C . THR A 1 91 ? -26.524 -2.962 -7.806 1.00 88.94 91 THR A C 1
ATOM 717 O O . THR A 1 91 ? -25.325 -3.117 -8.058 1.00 88.94 91 THR A O 1
ATOM 720 N N . HIS A 1 92 ? -27.200 -3.822 -7.049 1.00 89.50 92 HIS A N 1
ATOM 721 C CA . HIS A 1 92 ? -26.605 -5.081 -6.619 1.00 89.50 92 HIS A CA 1
ATOM 722 C C . HIS A 1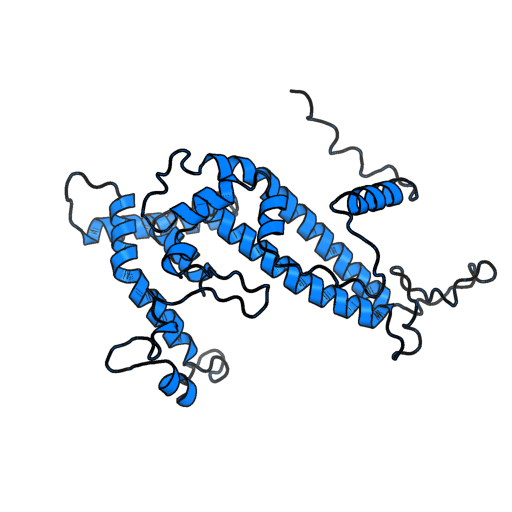 92 ? -26.379 -6.024 -7.802 1.00 89.50 92 HIS A C 1
ATOM 724 O O . HIS A 1 92 ? -27.124 -6.025 -8.781 1.00 89.50 92 HIS A O 1
ATOM 730 N N . ASN A 1 93 ? -25.343 -6.846 -7.682 1.00 91.69 93 ASN A N 1
ATOM 731 C CA . ASN A 1 93 ? -25.226 -8.092 -8.412 1.00 91.69 93 ASN A CA 1
ATOM 732 C C . ASN A 1 93 ? -25.816 -9.198 -7.528 1.00 91.69 93 ASN A C 1
ATOM 734 O O . ASN A 1 93 ? -25.177 -9.624 -6.565 1.00 91.69 93 ASN A O 1
ATOM 738 N N . ASP A 1 94 ? -27.026 -9.655 -7.851 1.00 92.38 94 ASP A N 1
ATOM 739 C CA . ASP A 1 94 ? -27.764 -10.621 -7.026 1.00 92.38 94 ASP A CA 1
ATOM 740 C C . ASP A 1 94 ? -27.024 -11.953 -6.862 1.00 92.38 94 ASP A C 1
ATOM 742 O O . ASP A 1 94 ? -27.070 -12.561 -5.794 1.00 92.38 94 ASP A O 1
ATOM 746 N N . THR A 1 95 ? -26.264 -12.375 -7.881 1.00 93.19 95 THR A N 1
ATOM 747 C CA . THR A 1 95 ? -25.438 -13.591 -7.810 1.00 93.19 95 THR A CA 1
ATOM 748 C C . THR A 1 95 ? -24.314 -13.437 -6.787 1.00 93.19 95 THR A C 1
ATOM 750 O O . THR A 1 95 ? -24.116 -14.311 -5.946 1.00 93.19 95 THR A O 1
ATOM 753 N N . VAL A 1 96 ? -23.588 -12.316 -6.822 1.00 92.12 96 VAL A N 1
ATOM 754 C CA . VAL A 1 96 ? -22.510 -12.048 -5.855 1.00 92.12 96 VAL A CA 1
ATOM 755 C C . VAL A 1 96 ? -23.088 -11.844 -4.459 1.00 92.12 96 VAL A C 1
ATOM 757 O O . VAL A 1 96 ? -22.555 -12.389 -3.497 1.00 92.12 96 VAL A O 1
ATOM 760 N N . LYS A 1 97 ? -24.196 -11.104 -4.343 1.00 93.25 97 LYS A N 1
ATOM 761 C CA . LYS A 1 97 ? -24.880 -10.866 -3.070 1.00 93.25 97 LYS A CA 1
ATOM 762 C C . LYS A 1 97 ? -25.301 -12.176 -2.409 1.00 93.25 97 LYS A C 1
ATOM 764 O O . LYS A 1 97 ? -24.918 -12.400 -1.268 1.00 93.25 97 LYS A O 1
ATOM 769 N N . GLY A 1 98 ? -25.999 -13.051 -3.136 1.00 93.12 98 GLY A N 1
ATOM 770 C CA . GLY A 1 98 ? -26.448 -14.347 -2.619 1.00 93.12 98 GLY A CA 1
ATOM 771 C C . GLY A 1 98 ? -25.317 -15.334 -2.307 1.00 93.12 98 GLY A C 1
ATOM 772 O O . GLY A 1 98 ? -25.518 -16.264 -1.535 1.00 93.12 98 GLY A O 1
ATOM 773 N N . ALA A 1 99 ? -24.125 -15.147 -2.881 1.00 93.12 99 ALA A N 1
ATOM 774 C CA . ALA A 1 99 ? -22.953 -15.965 -2.564 1.00 93.12 99 ALA A CA 1
ATOM 775 C C . ALA A 1 99 ? -22.137 -15.424 -1.375 1.00 93.12 99 ALA A C 1
ATOM 777 O O . ALA A 1 99 ? -21.464 -16.192 -0.684 1.00 93.12 99 ALA A O 1
ATOM 778 N N . LEU A 1 100 ? -22.140 -14.104 -1.167 1.00 94.19 100 LEU A N 1
ATOM 779 C CA . LEU A 1 100 ? -21.216 -13.427 -0.256 1.00 94.19 100 LEU A CA 1
ATOM 780 C C . LEU A 1 100 ? -21.871 -12.966 1.050 1.00 94.19 100 LEU A C 1
ATOM 782 O O . LEU A 1 100 ? -21.158 -12.827 2.045 1.00 94.19 100 LEU A O 1
ATOM 786 N N . TRP A 1 101 ? -23.186 -12.728 1.076 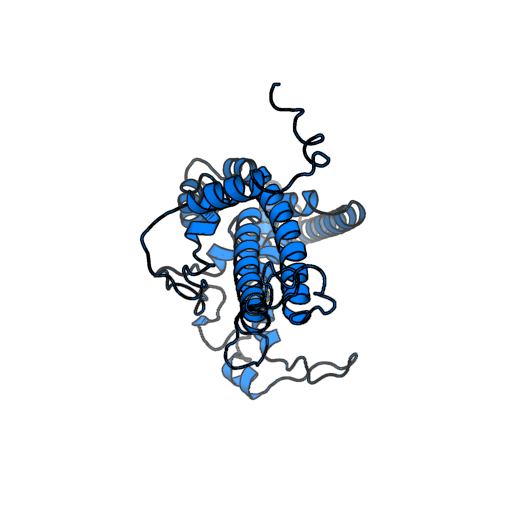1.00 96.56 101 TRP A N 1
ATOM 787 C CA . TRP A 1 101 ? -23.853 -12.011 2.164 1.00 96.56 101 TRP A CA 1
ATOM 788 C C . TRP A 1 101 ? -25.078 -12.733 2.732 1.00 96.56 101 TRP A C 1
ATOM 790 O O . TRP A 1 101 ? -26.010 -13.060 2.006 1.00 96.56 101 TRP A O 1
ATOM 800 N N . ASP A 1 102 ? -25.103 -12.882 4.057 1.00 95.38 102 ASP A N 1
ATOM 801 C CA . ASP A 1 102 ? -26.261 -13.336 4.827 1.00 95.38 102 ASP A CA 1
ATOM 802 C C . ASP A 1 102 ? -27.052 -12.102 5.298 1.00 95.38 102 ASP A C 1
ATOM 804 O O . ASP A 1 102 ? -26.614 -11.362 6.188 1.00 95.38 102 ASP A O 1
ATOM 808 N N . SER A 1 103 ? -28.202 -11.858 4.663 1.00 92.81 103 SER A N 1
ATOM 809 C CA . SER A 1 103 ? -29.073 -10.714 4.959 1.00 92.81 103 SER A CA 1
ATOM 810 C C . SER A 1 103 ? -29.770 -10.800 6.316 1.00 92.81 103 SER A C 1
ATOM 812 O O . SER A 1 103 ? -30.057 -9.751 6.888 1.00 92.81 103 SER A O 1
ATOM 814 N N . ASP A 1 104 ? -29.999 -11.998 6.853 1.00 93.94 104 ASP A N 1
ATOM 815 C CA . ASP A 1 104 ? -30.661 -12.165 8.151 1.00 93.94 104 ASP A CA 1
ATOM 816 C C . ASP A 1 104 ? -29.697 -11.817 9.289 1.00 93.94 104 ASP A C 1
ATOM 818 O O . ASP A 1 104 ? -30.073 -11.194 10.282 1.00 93.94 104 ASP A O 1
ATOM 822 N N . LYS A 1 105 ? -28.419 -12.182 9.125 1.00 92.81 105 LYS A N 1
ATOM 823 C CA . LYS A 1 105 ? -27.369 -11.919 10.120 1.00 92.81 105 LYS A CA 1
ATOM 824 C C . LYS A 1 105 ? -26.605 -10.619 9.893 1.00 92.81 105 LYS A C 1
ATOM 826 O O . LYS A 1 105 ? -25.865 -10.206 10.780 1.00 92.81 105 LYS A O 1
ATOM 831 N N . ASN A 1 106 ? -26.737 -9.992 8.724 1.00 93.62 106 ASN A N 1
ATOM 832 C CA . ASN A 1 106 ? -25.917 -8.856 8.286 1.00 93.62 106 ASN A CA 1
ATOM 833 C C . ASN A 1 106 ? -24.403 -9.139 8.368 1.00 93.62 106 ASN A C 1
ATOM 835 O O . ASN A 1 106 ? -23.615 -8.332 8.873 1.00 93.62 106 ASN A O 1
ATOM 839 N N . THR A 1 107 ? -23.992 -10.315 7.888 1.00 94.94 107 THR A N 1
ATOM 840 C CA . THR A 1 107 ? -22.589 -10.761 7.919 1.00 94.94 107 THR A CA 1
ATOM 841 C C . THR A 1 107 ? -22.195 -11.474 6.624 1.00 94.94 107 THR A C 1
ATOM 843 O O . THR A 1 107 ? -23.065 -11.940 5.884 1.00 94.94 107 THR A O 1
ATOM 846 N N . PRO A 1 108 ? -20.886 -11.607 6.335 1.00 95.06 108 PRO A N 1
ATOM 847 C CA . PRO A 1 108 ? -20.426 -12.468 5.258 1.00 95.06 108 PRO A CA 1
ATOM 848 C C . PRO A 1 108 ? -20.898 -13.913 5.460 1.00 95.06 108 PRO A C 1
ATOM 850 O O . PRO A 1 108 ? -20.687 -14.501 6.527 1.00 95.06 108 PRO A O 1
ATOM 853 N N . GLN A 1 109 ? -21.493 -14.490 4.415 1.00 93.12 109 GLN A N 1
ATOM 854 C CA . GLN A 1 109 ? -22.089 -15.827 4.453 1.00 93.12 109 GLN A CA 1
ATOM 855 C C . GLN A 1 109 ? -21.044 -16.918 4.713 1.00 93.12 109 GLN A C 1
ATOM 857 O O . GLN A 1 109 ? -21.283 -17.856 5.470 1.00 93.12 109 GLN A O 1
ATOM 862 N N . ASN A 1 110 ? -19.862 -16.791 4.104 1.00 90.88 110 ASN A N 1
ATOM 863 C CA . ASN A 1 110 ? -18.760 -17.720 4.320 1.00 90.88 110 ASN A CA 1
ATOM 864 C C . ASN A 1 110 ? -17.889 -17.263 5.497 1.00 90.88 110 ASN A C 1
ATOM 866 O O . ASN A 1 110 ? -17.364 -16.145 5.504 1.00 90.88 110 ASN A O 1
ATOM 870 N N . THR A 1 111 ? -17.673 -18.168 6.454 1.00 90.75 111 THR A N 1
ATOM 871 C CA . THR A 1 111 ? -16.849 -17.930 7.642 1.00 90.75 111 THR A CA 1
ATOM 872 C C . THR A 1 111 ? -15.427 -17.507 7.301 1.00 90.75 111 THR A C 1
ATOM 874 O O . THR A 1 111 ? -14.837 -16.771 8.076 1.00 90.75 111 THR A O 1
ATOM 877 N N . GLN A 1 112 ? -14.874 -17.861 6.138 1.00 90.62 112 GLN A N 1
ATOM 878 C CA . GLN A 1 112 ? -13.532 -17.422 5.730 1.00 90.62 112 GLN A CA 1
ATOM 879 C C . GLN A 1 112 ? -13.417 -15.910 5.468 1.00 90.62 112 GLN A C 1
ATOM 881 O O . GLN A 1 112 ? -12.306 -15.396 5.402 1.00 90.62 112 GLN A O 1
ATOM 886 N N . TYR A 1 113 ? -14.539 -15.203 5.291 1.00 92.62 113 TYR A N 1
ATOM 887 C CA . TYR A 1 113 ? -14.576 -13.755 5.055 1.00 92.62 113 TYR A CA 1
ATOM 888 C C . TYR A 1 113 ? -15.013 -12.959 6.284 1.00 92.62 113 TYR A C 1
ATOM 890 O O . TYR A 1 113 ? -15.103 -11.735 6.214 1.00 92.62 113 TYR A O 1
ATOM 898 N N . GLN A 1 114 ? -15.295 -13.620 7.406 1.00 94.44 114 GLN A N 1
ATOM 899 C CA . GLN A 1 114 ? -15.691 -12.942 8.635 1.00 94.44 114 GLN A CA 1
ATOM 900 C C . GLN A 1 114 ? -14.482 -12.291 9.320 1.00 94.44 114 GLN A C 1
ATOM 902 O O . GLN A 1 114 ? -13.341 -12.723 9.169 1.00 94.44 114 GLN A O 1
ATOM 907 N N . TYR A 1 115 ? -14.742 -11.225 10.076 1.00 93.81 115 TYR A N 1
ATOM 908 C CA . TYR A 1 115 ? -13.709 -10.353 10.644 1.00 93.81 115 TYR A CA 1
ATOM 909 C C . TYR A 1 115 ? -12.644 -11.099 11.474 1.00 93.81 115 TYR A C 1
ATOM 911 O O . TYR A 1 115 ? -11.452 -10.871 11.289 1.00 93.81 115 TYR A O 1
ATOM 919 N N . ASN A 1 116 ? -13.062 -12.038 12.331 1.00 90.94 116 ASN A N 1
ATOM 920 C CA . ASN A 1 116 ? -12.170 -12.757 13.256 1.00 90.94 116 ASN A CA 1
ATOM 921 C C . ASN A 1 116 ? -11.412 -13.937 12.620 1.00 90.94 116 ASN A C 1
ATOM 923 O O . ASN A 1 116 ? -10.576 -14.562 13.266 1.00 90.94 116 ASN A O 1
ATOM 927 N N . THR A 1 117 ? -11.729 -14.293 11.378 1.00 91.38 117 THR A N 1
ATOM 928 C CA . THR A 1 117 ? -11.283 -15.543 10.739 1.00 91.38 117 THR A CA 1
ATOM 929 C C . THR A 1 117 ? -10.589 -15.308 9.407 1.00 91.38 117 THR A C 1
ATOM 931 O O . THR A 1 117 ? -9.795 -16.151 8.982 1.00 91.38 117 THR A O 1
ATOM 934 N N . VAL A 1 118 ? -10.872 -14.185 8.741 1.00 92.12 118 VAL A N 1
ATOM 935 C CA . VAL A 1 118 ? -10.296 -13.862 7.440 1.00 92.12 118 VAL A CA 1
ATOM 936 C C . VAL A 1 118 ? -8.793 -13.648 7.554 1.00 92.12 118 VAL A C 1
ATOM 938 O O . VAL A 1 118 ? -8.287 -12.938 8.426 1.00 92.12 118 VAL A O 1
ATOM 941 N N . LYS A 1 119 ? -8.069 -14.297 6.645 1.00 89.88 119 LYS A N 1
ATOM 942 C CA . LYS A 1 119 ? -6.610 -14.275 6.575 1.00 89.88 119 LYS A CA 1
ATOM 943 C C . LYS A 1 119 ? -6.162 -13.605 5.293 1.00 89.88 119 LYS A C 1
ATOM 945 O O . LYS A 1 119 ? -6.812 -13.731 4.255 1.00 89.88 119 LYS A O 1
ATOM 950 N N . LEU A 1 120 ? -5.017 -12.936 5.355 1.00 80.75 120 LEU A N 1
ATOM 951 C CA . LEU A 1 120 ? -4.356 -12.406 4.169 1.00 80.75 120 LEU A CA 1
ATOM 952 C C . LEU A 1 120 ? -3.619 -13.544 3.445 1.00 80.75 120 LEU A C 1
ATOM 954 O O . LEU A 1 120 ? -2.405 -13.690 3.584 1.00 80.75 120 LEU A O 1
ATOM 958 N N . ASP A 1 121 ? -4.357 -14.390 2.722 1.00 69.06 121 ASP A N 1
ATOM 959 C CA . ASP A 1 121 ? -3.758 -15.420 1.868 1.00 69.06 121 ASP A CA 1
ATOM 960 C C . ASP A 1 121 ? -3.326 -14.789 0.537 1.00 69.06 121 ASP A C 1
ATOM 962 O O . ASP A 1 121 ? -4.148 -14.422 -0.308 1.00 69.06 121 ASP A O 1
ATOM 966 N N . ASP A 1 122 ? -2.019 -14.599 0.367 1.00 54.94 122 ASP A N 1
ATOM 967 C CA . ASP A 1 122 ? -1.458 -14.042 -0.858 1.00 54.94 122 ASP A CA 1
ATOM 968 C C . ASP A 1 122 ? -1.361 -15.149 -1.917 1.00 54.94 122 ASP A C 1
ATOM 970 O O . ASP A 1 122 ? -0.294 -15.708 -2.175 1.00 54.94 122 ASP A O 1
ATOM 974 N N . THR A 1 123 ? -2.473 -15.458 -2.593 1.00 46.66 123 THR A N 1
ATOM 975 C CA . THR A 1 123 ? -2.486 -16.397 -3.734 1.00 46.66 123 THR A CA 1
ATOM 976 C C . THR A 1 123 ? -1.622 -15.927 -4.921 1.00 46.66 123 THR A C 1
ATOM 978 O O . THR A 1 123 ? -1.515 -16.627 -5.929 1.00 46.66 123 THR A O 1
ATOM 981 N N . SER A 1 124 ? -0.938 -14.775 -4.816 1.00 40.00 124 SER A N 1
ATOM 982 C CA . SER A 1 124 ? -0.050 -14.214 -5.840 1.00 40.00 124 SER A CA 1
ATOM 983 C C . SER A 1 124 ? 1.465 -14.287 -5.529 1.00 40.00 124 SER A C 1
ATOM 985 O O . SER A 1 124 ? 2.290 -13.976 -6.401 1.00 40.00 124 SER A O 1
ATOM 987 N N . GLY A 1 125 ? 1.864 -14.800 -4.358 1.00 39.28 125 GLY A N 1
ATOM 988 C CA . GLY A 1 125 ? 3.253 -14.918 -3.880 1.00 39.28 125 GLY A CA 1
ATOM 989 C C . GLY A 1 125 ? 3.473 -16.186 -3.048 1.00 39.28 125 GLY A C 1
ATOM 990 O O . GLY A 1 125 ? 2.541 -16.943 -2.844 1.00 39.28 125 GLY A O 1
ATOM 991 N N . ALA A 1 126 ? 4.710 -16.510 -2.652 1.00 35.88 126 ALA A N 1
ATOM 992 C CA . ALA A 1 126 ? 5.025 -17.787 -1.994 1.00 35.88 126 ALA A CA 1
ATOM 993 C C . ALA A 1 126 ? 4.143 -18.032 -0.754 1.00 35.88 126 ALA A C 1
ATOM 995 O O . ALA A 1 126 ? 4.160 -17.212 0.158 1.00 35.88 126 ALA A O 1
ATOM 996 N N . LYS A 1 127 ? 3.437 -19.176 -0.721 1.00 37.84 127 LYS A N 1
ATOM 997 C CA . LYS A 1 127 ? 2.656 -19.654 0.429 1.00 37.84 127 LYS A CA 1
ATOM 998 C C . LYS A 1 127 ? 3.548 -19.675 1.668 1.00 37.84 127 LYS A C 1
ATOM 1000 O O . LYS A 1 127 ? 4.318 -20.614 1.867 1.00 37.84 127 LYS A O 1
ATOM 1005 N N . THR A 1 128 ? 3.479 -18.643 2.493 1.00 40.12 128 THR A N 1
ATOM 1006 C CA . THR A 1 128 ? 3.938 -18.749 3.869 1.00 40.12 128 THR A CA 1
ATOM 1007 C C . THR A 1 128 ? 2.817 -19.453 4.614 1.00 40.12 128 THR A C 1
ATOM 1009 O O . THR A 1 128 ? 1.665 -19.037 4.586 1.00 40.12 128 THR A O 1
ATOM 1012 N N . SER A 1 129 ? 3.136 -20.570 5.256 1.00 43.84 129 SER A N 1
ATOM 1013 C CA . SER A 1 129 ? 2.209 -21.457 5.970 1.00 43.84 129 SER A CA 1
ATOM 1014 C C . SER A 1 129 ? 1.506 -20.809 7.181 1.00 43.84 129 SER A C 1
ATOM 1016 O O . SER A 1 129 ? 0.915 -21.511 7.987 1.00 43.84 129 SER A O 1
ATOM 1018 N N . ASN A 1 130 ? 1.556 -19.477 7.312 1.00 58.50 130 ASN A N 1
ATOM 1019 C CA . ASN A 1 130 ? 1.050 -18.683 8.428 1.00 58.50 130 ASN A CA 1
ATOM 1020 C C . ASN A 1 130 ? 0.569 -17.295 7.950 1.00 58.50 130 ASN A C 1
ATOM 1022 O O . ASN A 1 130 ? 1.115 -16.273 8.373 1.00 58.50 130 ASN A O 1
ATOM 1026 N N . ALA A 1 131 ? -0.413 -17.249 7.046 1.00 71.50 131 ALA A N 1
ATOM 1027 C CA . ALA A 1 131 ? -1.078 -16.001 6.667 1.00 71.50 131 ALA A CA 1
ATOM 1028 C C . ALA A 1 131 ? -1.657 -15.296 7.916 1.00 71.50 131 ALA A C 1
ATOM 1030 O O . ALA A 1 131 ? -2.311 -15.967 8.723 1.00 71.50 131 ALA A O 1
ATOM 1031 N N . PRO A 1 132 ? -1.414 -13.984 8.106 1.00 82.25 132 PRO A N 1
ATOM 1032 C CA . PRO A 1 132 ? -1.903 -13.258 9.276 1.00 82.25 132 PRO A CA 1
ATOM 1033 C C . PRO A 1 132 ? -3.428 -13.138 9.233 1.00 82.25 132 PRO A C 1
ATOM 1035 O O . PRO A 1 132 ? -4.009 -12.995 8.150 1.00 82.25 132 PRO A O 1
ATOM 1038 N N . LEU A 1 133 ? -4.065 -13.157 10.405 1.00 89.50 133 LEU A N 1
ATOM 1039 C CA . LEU A 1 133 ? -5.464 -12.755 10.525 1.00 89.50 133 LEU A CA 1
ATOM 1040 C C . LEU A 1 133 ? -5.596 -11.257 10.231 1.00 89.50 133 LEU A C 1
ATOM 1042 O O . LEU A 1 133 ? -4.636 -10.491 10.351 1.00 89.50 133 LEU A O 1
ATOM 1046 N N . LEU A 1 134 ? -6.796 -10.830 9.846 1.00 91.06 134 LEU A N 1
ATOM 1047 C CA . LEU A 1 134 ? -7.104 -9.415 9.643 1.00 91.06 134 LEU A CA 1
ATOM 1048 C C . LEU A 1 134 ? -6.805 -8.575 10.883 1.00 91.06 134 LEU A C 1
ATOM 1050 O O . LEU A 1 134 ? -6.172 -7.531 10.755 1.00 91.06 134 LEU A O 1
ATOM 1054 N N . THR A 1 135 ? -7.210 -9.051 12.059 1.00 89.81 135 THR A N 1
ATOM 1055 C CA . THR A 1 135 ? -6.994 -8.399 13.359 1.00 89.81 135 THR A CA 1
ATOM 1056 C C . THR A 1 135 ? -5.509 -8.182 13.656 1.00 89.81 135 THR A C 1
ATOM 1058 O O . THR A 1 135 ? -5.107 -7.076 14.027 1.00 89.81 135 THR A O 1
ATOM 1061 N N . ASP A 1 136 ? -4.679 -9.194 13.389 1.00 86.06 136 ASP A N 1
ATOM 1062 C CA . ASP A 1 136 ? -3.222 -9.107 13.529 1.00 86.06 136 ASP A CA 1
ATOM 1063 C C . ASP A 1 136 ? -2.645 -8.101 12.529 1.00 86.06 136 ASP A C 1
ATOM 1065 O O . ASP A 1 136 ? -1.775 -7.292 12.851 1.00 86.06 136 ASP A O 1
ATOM 1069 N N . PHE A 1 137 ? -3.131 -8.150 11.286 1.00 88.56 137 PHE A N 1
ATOM 1070 C CA . PHE A 1 137 ? -2.625 -7.329 10.196 1.00 88.56 137 PHE A CA 1
ATOM 1071 C C . PHE A 1 137 ? -2.890 -5.839 10.422 1.00 88.56 137 PHE A C 1
ATOM 1073 O O . PHE A 1 137 ? -1.965 -5.034 10.306 1.00 88.56 137 PHE A O 1
ATOM 1080 N N . ILE A 1 138 ? -4.126 -5.461 10.763 1.00 89.31 138 ILE A N 1
ATOM 1081 C CA . ILE A 1 138 ? -4.494 -4.053 10.988 1.00 89.31 138 ILE A CA 1
ATOM 1082 C C . ILE A 1 138 ? -3.818 -3.467 12.229 1.00 89.31 138 ILE A C 1
ATOM 1084 O O . ILE A 1 138 ? -3.672 -2.254 12.330 1.00 89.31 138 ILE A O 1
ATOM 1088 N N . SER A 1 139 ? -3.381 -4.319 13.158 1.00 85.81 139 SER A N 1
ATOM 1089 C CA . SER A 1 139 ? -2.696 -3.906 14.384 1.00 85.81 139 SER A CA 1
ATOM 1090 C C . SER A 1 139 ? -1.191 -3.697 14.203 1.00 85.81 139 SER A C 1
ATOM 1092 O O . SER A 1 139 ? -0.542 -3.154 15.098 1.00 85.81 139 SER A O 1
ATOM 1094 N N . ARG A 1 140 ? -0.617 -4.086 13.054 1.00 87.00 140 ARG A N 1
ATOM 1095 C CA . ARG A 1 140 ? 0.786 -3.792 12.723 1.00 87.00 140 ARG A CA 1
ATOM 1096 C C . ARG A 1 140 ? 1.022 -2.279 12.727 1.00 87.00 140 ARG A C 1
ATOM 1098 O O . ARG A 1 140 ? 0.134 -1.545 12.295 1.00 87.00 140 ARG A O 1
ATOM 1105 N N . PRO A 1 141 ? 2.209 -1.793 13.122 1.00 87.38 141 PRO A N 1
ATOM 1106 C CA . PRO A 1 141 ? 2.495 -0.365 13.092 1.00 87.38 141 PRO A CA 1
ATOM 1107 C C . PRO A 1 141 ? 2.371 0.209 11.662 1.00 87.38 141 PRO A C 1
ATOM 1109 O O . PRO A 1 141 ? 2.877 -0.419 10.721 1.00 87.38 141 PRO A O 1
ATOM 1112 N N . PRO A 1 142 ? 1.736 1.386 11.486 1.00 88.38 142 PRO A N 1
ATOM 1113 C CA . PRO A 1 142 ? 1.372 1.932 10.177 1.00 88.38 142 PRO A CA 1
ATOM 1114 C C . PRO A 1 142 ? 2.547 2.034 9.208 1.00 88.38 142 PRO A C 1
ATOM 1116 O O . PRO A 1 142 ? 2.429 1.609 8.062 1.00 88.38 142 PRO A O 1
ATOM 1119 N N . TYR A 1 143 ? 3.709 2.503 9.679 1.00 90.81 143 TYR A N 1
ATOM 1120 C CA . TYR A 1 143 ? 4.914 2.612 8.856 1.00 90.81 143 TYR A CA 1
ATOM 1121 C C . TYR A 1 143 ? 5.268 1.294 8.147 1.00 90.81 143 TYR A C 1
ATOM 1123 O O . TYR A 1 143 ? 5.488 1.277 6.936 1.00 90.81 143 TYR A O 1
ATOM 1131 N N . PHE A 1 144 ? 5.283 0.173 8.874 1.00 90.31 144 PHE A N 1
ATOM 1132 C CA . PHE A 1 144 ? 5.653 -1.114 8.286 1.00 90.31 144 PHE A CA 1
ATOM 1133 C C . PHE A 1 144 ? 4.576 -1.647 7.343 1.00 90.31 144 PHE A C 1
ATOM 1135 O O . PHE A 1 144 ? 4.925 -2.272 6.341 1.00 90.31 144 PHE A O 1
ATOM 1142 N N . ARG A 1 145 ? 3.290 -1.357 7.602 1.00 90.56 145 ARG A N 1
ATOM 1143 C CA . ARG A 1 145 ? 2.216 -1.671 6.645 1.00 90.56 145 ARG A CA 1
ATOM 1144 C C . ARG A 1 145 ? 2.389 -0.877 5.349 1.00 90.56 145 ARG A C 1
ATOM 1146 O O . ARG A 1 145 ? 2.320 -1.467 4.277 1.00 90.56 145 ARG A O 1
ATOM 1153 N N . TYR A 1 146 ? 2.696 0.418 5.428 1.00 92.06 146 TYR A N 1
ATOM 1154 C CA . TYR A 1 146 ? 2.956 1.249 4.246 1.00 92.06 146 TYR A CA 1
ATOM 1155 C C . TYR A 1 146 ? 4.207 0.823 3.486 1.00 92.06 146 TYR A C 1
ATOM 1157 O O . TYR A 1 146 ? 4.216 0.836 2.256 1.00 92.06 146 TYR A O 1
ATOM 1165 N N . LEU A 1 147 ? 5.256 0.403 4.191 1.00 92.19 147 LEU A N 1
ATOM 1166 C CA . LEU A 1 147 ? 6.461 -0.124 3.561 1.00 92.19 147 LEU A CA 1
ATOM 1167 C C . LEU A 1 147 ? 6.187 -1.452 2.833 1.00 92.19 147 LEU A C 1
ATOM 1169 O O . LEU A 1 147 ? 6.643 -1.636 1.702 1.00 92.19 147 LEU A O 1
ATOM 1173 N N . GLU A 1 148 ? 5.416 -2.352 3.449 1.00 90.62 148 GLU A N 1
ATOM 1174 C CA . GLU A 1 148 ? 4.945 -3.604 2.839 1.00 90.62 148 GLU A CA 1
ATOM 1175 C C . GLU A 1 148 ? 4.098 -3.325 1.583 1.00 90.62 148 GLU A C 1
ATOM 1177 O O . GLU A 1 148 ? 4.395 -3.846 0.504 1.00 90.62 148 GLU A O 1
ATOM 1182 N N . GLU A 1 149 ? 3.112 -2.426 1.685 1.00 90.62 149 GLU A N 1
ATOM 1183 C CA . GLU A 1 149 ? 2.257 -1.998 0.571 1.00 90.62 149 GLU A CA 1
ATOM 1184 C C . GLU A 1 149 ? 3.074 -1.389 -0.577 1.00 90.62 149 GLU A C 1
ATOM 1186 O O . GLU A 1 149 ? 2.936 -1.786 -1.741 1.00 90.62 149 GLU A O 1
ATOM 1191 N N . TRP A 1 150 ? 3.992 -0.472 -0.256 1.00 93.44 150 TRP A N 1
ATOM 1192 C CA . TRP A 1 150 ? 4.900 0.140 -1.222 1.00 93.44 150 TRP A CA 1
ATOM 1193 C C . TRP A 1 150 ? 5.724 -0.920 -1.958 1.00 93.44 150 TRP A C 1
ATOM 1195 O O . TRP A 1 150 ? 5.813 -0.890 -3.190 1.00 93.44 150 TRP A O 1
ATOM 1205 N N . GLY A 1 151 ? 6.274 -1.897 -1.229 1.00 90.38 151 GLY A N 1
ATOM 1206 C CA . GLY A 1 151 ? 7.036 -3.007 -1.797 1.00 90.38 151 GLY A CA 1
ATOM 1207 C C . GLY A 1 151 ? 6.201 -3.859 -2.754 1.00 90.38 151 GLY A C 1
ATOM 1208 O O . GLY A 1 151 ? 6.641 -4.163 -3.869 1.00 90.38 151 GLY A O 1
ATOM 1209 N N . GLN A 1 152 ? 4.968 -4.196 -2.367 1.00 87.00 152 GLN A N 1
ATOM 1210 C CA . GLN A 1 152 ? 4.046 -4.961 -3.204 1.00 87.00 152 GLN A CA 1
ATOM 1211 C C . GLN A 1 152 ? 3.706 -4.210 -4.505 1.00 87.00 152 GLN A C 1
ATOM 1213 O O . GLN A 1 152 ? 3.804 -4.775 -5.605 1.00 87.00 152 GLN A O 1
ATOM 1218 N N . HIS A 1 153 ? 3.354 -2.924 -4.406 1.00 88.19 153 HIS A N 1
ATOM 1219 C CA . HIS A 1 153 ? 3.037 -2.078 -5.559 1.00 88.19 153 HIS A CA 1
ATOM 1220 C C . HIS A 1 153 ? 4.242 -1.849 -6.472 1.00 88.19 153 HIS A C 1
ATOM 1222 O O . HIS A 1 153 ? 4.103 -1.897 -7.703 1.00 88.19 153 HIS A O 1
ATOM 1228 N N . PHE A 1 154 ? 5.427 -1.648 -5.893 1.00 92.25 154 PHE A N 1
ATOM 1229 C CA . PHE A 1 154 ? 6.681 -1.538 -6.626 1.00 92.25 154 PHE A CA 1
ATOM 1230 C C . PHE A 1 154 ? 6.927 -2.789 -7.475 1.00 92.25 154 PHE A C 1
ATOM 1232 O O . PHE A 1 154 ? 7.125 -2.677 -8.686 1.00 92.25 154 PHE A O 1
ATOM 1239 N N . CYS A 1 155 ? 6.841 -3.984 -6.879 1.00 88.25 155 CYS A N 1
ATOM 1240 C CA . CYS A 1 155 ? 7.083 -5.248 -7.577 1.00 88.25 155 CYS A CA 1
ATOM 1241 C C . CYS A 1 155 ? 6.071 -5.494 -8.711 1.00 88.25 155 CYS A C 1
ATOM 1243 O O . CYS A 1 155 ? 6.474 -5.830 -9.830 1.00 88.25 155 CYS A O 1
ATOM 1245 N N . LYS A 1 156 ? 4.769 -5.273 -8.464 1.00 88.94 156 LYS A N 1
ATOM 1246 C CA . LYS A 1 156 ? 3.713 -5.406 -9.488 1.00 88.94 156 LYS A CA 1
ATOM 1247 C C . LYS A 1 156 ? 3.935 -4.444 -10.658 1.00 88.94 156 LYS A C 1
ATOM 1249 O O . LYS A 1 156 ? 3.897 -4.852 -11.821 1.00 88.94 156 LYS A O 1
ATOM 1254 N N . THR A 1 157 ? 4.221 -3.178 -10.357 1.00 91.50 157 THR A N 1
ATOM 1255 C CA . THR A 1 157 ? 4.439 -2.145 -11.379 1.00 91.50 157 THR A CA 1
ATOM 1256 C C . THR A 1 157 ? 5.703 -2.419 -12.181 1.00 91.50 157 THR A C 1
ATOM 1258 O O . THR A 1 157 ? 5.657 -2.400 -13.411 1.00 91.50 157 THR A O 1
ATOM 1261 N N . ARG A 1 158 ? 6.807 -2.760 -11.506 1.00 92.31 158 ARG A N 1
ATOM 1262 C CA . ARG A 1 158 ? 8.073 -3.126 -12.146 1.00 92.31 158 ARG A CA 1
ATOM 1263 C C . ARG A 1 158 ? 7.886 -4.278 -13.125 1.00 92.31 158 ARG A C 1
ATOM 1265 O O . ARG A 1 158 ? 8.338 -4.174 -14.258 1.00 92.31 158 ARG A O 1
ATOM 1272 N N . LYS A 1 159 ? 7.190 -5.346 -12.721 1.00 90.81 159 LYS A N 1
ATOM 1273 C CA . LYS A 1 159 ? 6.890 -6.499 -13.585 1.00 90.81 159 LYS A CA 1
ATOM 1274 C C . LYS A 1 159 ? 6.154 -6.088 -14.861 1.00 90.81 159 LYS A C 1
ATOM 1276 O O . LYS A 1 159 ? 6.539 -6.516 -15.946 1.00 90.81 159 LYS A O 1
ATOM 1281 N N . ARG A 1 160 ? 5.126 -5.241 -14.746 1.00 92.38 160 ARG A N 1
ATOM 1282 C CA . ARG A 1 160 ? 4.391 -4.723 -15.911 1.00 92.38 160 ARG A CA 1
ATOM 1283 C C . ARG A 1 160 ? 5.302 -3.913 -16.835 1.00 92.38 160 ARG A C 1
ATOM 1285 O O . ARG A 1 160 ? 5.374 -4.212 -18.016 1.00 92.38 160 ARG A O 1
ATOM 1292 N N . MET A 1 161 ? 6.053 -2.956 -16.291 1.00 93.00 161 MET A N 1
ATOM 1293 C CA . MET A 1 161 ? 6.928 -2.109 -17.108 1.00 93.00 161 MET A CA 1
ATOM 1294 C C . MET A 1 161 ? 8.064 -2.900 -17.770 1.00 93.00 161 MET A C 1
ATOM 1296 O O . MET A 1 161 ? 8.435 -2.607 -18.901 1.00 93.00 161 MET A O 1
ATOM 1300 N N . LEU A 1 162 ? 8.608 -3.918 -17.095 1.00 93.00 162 LEU A N 1
ATOM 1301 C CA . LEU A 1 162 ? 9.600 -4.814 -17.690 1.00 93.00 162 LEU A CA 1
ATOM 1302 C C . LEU A 1 162 ? 8.997 -5.674 -18.805 1.00 93.00 162 LEU A C 1
ATOM 1304 O O . LEU A 1 162 ? 9.669 -5.889 -19.808 1.00 93.00 162 LEU A O 1
ATOM 1308 N N . LYS A 1 163 ? 7.742 -6.127 -18.671 1.00 93.06 163 LYS A N 1
ATOM 1309 C CA . LYS A 1 163 ? 7.025 -6.811 -19.759 1.00 93.06 163 LYS A CA 1
ATOM 1310 C C . LYS A 1 163 ? 6.913 -5.906 -20.988 1.00 93.06 163 LYS A C 1
ATOM 1312 O O . LYS A 1 163 ? 7.227 -6.357 -22.084 1.00 93.06 163 LYS A O 1
ATOM 1317 N N . ASP A 1 164 ? 6.542 -4.642 -20.793 1.00 91.38 164 ASP A N 1
ATOM 1318 C CA . ASP A 1 164 ? 6.435 -3.663 -21.881 1.00 91.38 164 ASP A CA 1
ATOM 1319 C C . ASP A 1 164 ? 7.804 -3.405 -22.537 1.00 91.38 164 ASP A C 1
ATOM 1321 O O . ASP A 1 164 ? 7.914 -3.380 -23.758 1.00 91.38 164 ASP A O 1
ATOM 1325 N N . ILE A 1 165 ? 8.877 -3.287 -21.745 1.00 93.25 165 ILE A N 1
ATOM 1326 C CA . ILE A 1 165 ? 10.247 -3.157 -22.270 1.00 93.25 165 ILE A CA 1
ATOM 1327 C C . ILE A 1 165 ? 10.653 -4.392 -23.077 1.00 93.25 165 ILE A C 1
ATOM 1329 O O . ILE A 1 165 ? 11.197 -4.251 -24.165 1.00 93.25 165 ILE A O 1
ATOM 1333 N N . ILE A 1 166 ? 10.412 -5.602 -22.568 1.00 91.62 166 ILE A N 1
ATOM 1334 C CA . ILE A 1 166 ? 10.761 -6.839 -23.280 1.00 91.62 166 ILE A CA 1
ATOM 1335 C C . ILE A 1 166 ? 10.002 -6.914 -24.607 1.00 91.62 166 ILE A C 1
ATOM 1337 O O . ILE A 1 166 ? 10.604 -7.226 -25.632 1.00 91.62 166 ILE A O 1
ATOM 1341 N N . TYR A 1 167 ? 8.714 -6.572 -24.597 1.00 91.25 167 TYR A N 1
ATOM 1342 C CA . TYR A 1 167 ? 7.873 -6.566 -25.789 1.00 91.25 167 TYR A CA 1
ATOM 1343 C C . TYR A 1 167 ? 8.345 -5.561 -26.853 1.00 91.25 167 TYR A C 1
ATOM 1345 O O . TYR A 1 167 ? 8.289 -5.867 -28.041 1.00 91.25 167 TYR A O 1
ATOM 1353 N N . GLU A 1 168 ? 8.836 -4.388 -26.446 1.00 90.62 168 GLU A N 1
ATOM 1354 C CA . GLU A 1 168 ? 9.286 -3.347 -27.381 1.00 90.62 168 GLU A CA 1
ATOM 1355 C C . GLU A 1 168 ? 10.769 -3.440 -27.768 1.00 90.62 168 GLU A C 1
ATOM 1357 O O . GLU A 1 168 ? 11.159 -2.877 -28.787 1.00 90.62 168 GLU A O 1
ATOM 1362 N N . CYS A 1 169 ? 11.610 -4.107 -26.970 1.00 89.94 169 CYS A N 1
ATOM 1363 C CA . CYS A 1 169 ? 13.067 -4.089 -27.152 1.00 89.94 169 CYS A CA 1
ATOM 1364 C C . CYS A 1 169 ? 13.705 -5.450 -27.459 1.00 89.94 169 CYS A C 1
ATOM 1366 O O . CYS A 1 169 ? 14.866 -5.495 -27.883 1.00 89.94 169 CYS A O 1
ATOM 1368 N N . ARG A 1 170 ? 13.029 -6.554 -27.120 1.00 90.12 170 ARG A N 1
ATOM 1369 C CA . ARG A 1 170 ? 13.581 -7.921 -27.148 1.00 90.12 170 ARG A CA 1
ATOM 1370 C C . ARG A 1 170 ? 12.581 -8.940 -27.706 1.00 90.12 170 ARG A C 1
ATOM 1372 O O . ARG A 1 170 ? 12.634 -10.116 -27.346 1.00 90.12 170 ARG A O 1
ATOM 1379 N N . ASN A 1 171 ? 11.662 -8.502 -28.559 1.00 87.00 171 ASN A N 1
ATOM 1380 C CA . ASN A 1 171 ? 10.621 -9.357 -29.115 1.00 87.00 171 ASN A CA 1
ATOM 1381 C C . ASN A 1 171 ? 11.049 -9.913 -30.478 1.00 87.00 171 ASN A C 1
ATOM 1383 O O . ASN A 1 171 ? 11.306 -9.157 -31.410 1.00 87.00 171 ASN A O 1
ATOM 1387 N N . ARG A 1 172 ? 11.133 -11.245 -30.582 1.00 85.50 172 ARG A N 1
ATOM 1388 C CA . ARG A 1 172 ? 11.518 -11.947 -31.817 1.00 85.50 172 ARG A CA 1
ATOM 1389 C C . ARG A 1 172 ? 10.383 -12.012 -32.839 1.00 85.50 172 ARG A C 1
ATOM 1391 O O . ARG A 1 172 ? 10.667 -12.062 -34.028 1.00 85.50 172 ARG A O 1
ATOM 1398 N N . ASP A 1 173 ? 9.137 -11.964 -32.377 1.00 85.12 173 ASP A N 1
ATOM 1399 C CA . ASP A 1 173 ? 7.940 -12.079 -33.216 1.00 85.12 173 ASP A CA 1
ATOM 1400 C C . ASP A 1 173 ? 7.577 -10.744 -33.882 1.00 85.12 173 ASP A C 1
ATOM 1402 O O . ASP A 1 173 ? 6.757 -10.689 -34.796 1.00 85.12 173 ASP A O 1
ATOM 1406 N N . ARG A 1 174 ? 8.197 -9.644 -33.434 1.00 78.06 174 ARG A N 1
ATOM 1407 C CA . ARG A 1 174 ? 7.987 -8.299 -33.967 1.00 78.06 174 ARG A CA 1
ATOM 1408 C C . ARG A 1 174 ? 9.235 -7.855 -34.731 1.00 78.06 174 ARG A C 1
ATOM 1410 O O . ARG A 1 174 ? 10.257 -7.517 -34.132 1.00 78.06 174 ARG A O 1
ATOM 1417 N N . GLY A 1 175 ? 9.154 -7.872 -36.062 1.00 74.88 175 GLY A N 1
ATOM 1418 C CA . GLY A 1 175 ? 10.254 -7.464 -36.944 1.00 74.88 175 GLY A CA 1
ATOM 1419 C C . GLY A 1 175 ? 10.798 -6.079 -36.572 1.00 74.88 175 GLY A C 1
ATOM 1420 O O . GLY A 1 175 ? 10.019 -5.162 -36.335 1.00 74.88 175 GLY A O 1
ATOM 1421 N N . GLY A 1 176 ? 12.123 -5.946 -36.461 1.00 74.88 176 GLY A N 1
ATOM 1422 C CA . GLY A 1 176 ? 12.790 -4.710 -36.023 1.00 74.88 176 GLY A CA 1
ATOM 1423 C C . GLY A 1 176 ? 12.864 -4.491 -34.504 1.00 74.88 176 GLY A C 1
ATOM 1424 O O . GLY A 1 176 ? 13.454 -3.511 -34.072 1.00 74.88 176 GLY A O 1
ATOM 1425 N N . HIS A 1 177 ? 12.321 -5.392 -33.671 1.00 78.44 177 HIS A N 1
ATOM 1426 C CA . HIS A 1 177 ? 12.313 -5.250 -32.201 1.00 78.44 177 HIS A CA 1
ATOM 1427 C C . HIS A 1 177 ? 13.102 -6.335 -31.453 1.00 78.44 177 HIS A C 1
ATOM 1429 O O . HIS A 1 177 ? 13.013 -6.464 -30.228 1.00 78.44 177 HIS A O 1
ATOM 1435 N N . LYS A 1 178 ? 13.892 -7.126 -32.182 1.00 82.56 178 LYS A N 1
ATOM 1436 C CA . LYS A 1 178 ? 14.634 -8.271 -31.646 1.00 82.56 178 LYS A CA 1
ATOM 1437 C C . LYS A 1 178 ? 15.802 -7.840 -30.755 1.00 82.56 178 LYS A C 1
ATOM 1439 O O . LYS A 1 178 ? 15.984 -8.393 -29.668 1.00 82.56 178 LYS A O 1
ATOM 1444 N N . TYR A 1 179 ? 16.561 -6.834 -31.194 1.00 86.19 179 TYR A N 1
ATOM 1445 C CA . TYR A 1 179 ? 17.745 -6.327 -30.503 1.00 86.19 179 TYR A CA 1
ATOM 1446 C C . TYR A 1 179 ? 17.801 -4.796 -30.507 1.00 86.19 179 TYR A C 1
ATOM 1448 O O . TYR A 1 179 ? 18.724 -4.195 -31.030 1.00 86.19 179 TYR A O 1
ATOM 1456 N N . CYS A 1 180 ? 16.844 -4.138 -29.857 1.00 87.88 180 CYS A N 1
ATOM 1457 C CA . CYS A 1 180 ? 16.884 -2.682 -29.707 1.00 87.88 180 CYS A CA 1
ATOM 1458 C C . CYS A 1 180 ? 17.772 -2.202 -28.547 1.00 87.88 180 CYS A C 1
ATOM 1460 O O . CYS A 1 180 ? 17.810 -2.806 -27.469 1.00 87.88 180 CYS A O 1
ATOM 1462 N N . SER A 1 181 ? 18.433 -1.064 -28.711 1.00 86.25 181 SER A N 1
ATOM 1463 C CA . SER A 1 181 ? 19.083 -0.336 -27.627 1.00 86.25 181 SER A CA 1
ATOM 1464 C C . SER A 1 181 ? 18.062 0.506 -26.860 1.00 86.25 181 SER A C 1
ATOM 1466 O O . SER A 1 181 ? 17.033 0.926 -27.392 1.00 86.25 181 SER A O 1
ATOM 1468 N N . GLY A 1 182 ? 18.369 0.817 -25.599 1.00 85.12 182 GLY A N 1
ATOM 1469 C CA . GLY A 1 182 ? 17.540 1.726 -24.802 1.00 85.12 182 GLY A CA 1
ATOM 1470 C C . GLY A 1 182 ? 17.545 3.176 -25.302 1.00 85.12 182 GLY A C 1
ATOM 1471 O O . GLY A 1 182 ? 16.759 3.979 -24.800 1.00 85.12 182 GLY A O 1
ATOM 1472 N N . ASP A 1 183 ? 18.410 3.494 -26.266 1.00 84.94 183 ASP A N 1
ATOM 1473 C CA . ASP A 1 183 ? 18.508 4.802 -26.914 1.00 84.94 183 ASP A CA 1
ATOM 1474 C C . ASP A 1 183 ? 17.754 4.841 -28.254 1.00 84.94 183 ASP A C 1
ATOM 1476 O O . ASP A 1 183 ? 17.633 5.899 -28.858 1.00 84.94 183 ASP A O 1
ATOM 1480 N N . GLY A 1 184 ? 17.142 3.718 -28.652 1.00 85.50 184 GLY A N 1
ATOM 1481 C CA . GLY A 1 184 ? 16.176 3.655 -29.750 1.00 85.50 184 GLY A CA 1
ATOM 1482 C C . GLY A 1 184 ? 16.742 3.208 -31.088 1.00 85.50 184 GLY A C 1
ATOM 1483 O O . GLY A 1 184 ? 16.102 3.436 -32.109 1.00 85.50 184 GLY A O 1
ATOM 1484 N N . TYR A 1 185 ? 17.886 2.529 -31.077 1.00 83.50 185 TYR A N 1
ATOM 1485 C CA . TYR A 1 185 ? 18.534 2.005 -32.277 1.00 83.50 185 TYR A CA 1
ATOM 1486 C C . TYR A 1 185 ? 18.465 0.482 -32.342 1.00 83.50 185 TYR A C 1
ATOM 1488 O O . TYR A 1 185 ? 18.494 -0.178 -31.305 1.00 83.50 185 TYR A O 1
ATOM 1496 N N . ASP A 1 186 ? 18.435 -0.077 -33.546 1.00 85.00 186 ASP A N 1
ATOM 1497 C CA . ASP A 1 186 ? 18.599 -1.515 -33.752 1.00 85.00 186 ASP A CA 1
ATOM 1498 C C . ASP A 1 186 ? 20.085 -1.896 -33.641 1.00 85.00 186 ASP A C 1
ATOM 1500 O O . ASP A 1 186 ? 20.919 -1.487 -34.451 1.00 85.00 186 ASP A O 1
ATOM 1504 N N . CYS A 1 187 ? 20.433 -2.679 -32.621 1.00 83.06 187 CYS A N 1
ATOM 1505 C CA . CYS A 1 187 ? 21.802 -3.113 -32.363 1.00 83.06 187 CYS A CA 1
ATOM 1506 C C . CYS A 1 187 ? 22.363 -4.020 -33.467 1.00 83.06 187 CYS A C 1
ATOM 1508 O O . CYS A 1 187 ? 23.581 -4.126 -33.561 1.00 83.06 187 CYS A O 1
ATOM 1510 N N . GLU A 1 188 ? 21.529 -4.664 -34.294 1.00 80.88 188 GLU A N 1
ATOM 1511 C CA . GLU A 1 188 ? 22.013 -5.449 -35.443 1.00 80.88 188 GLU A CA 1
ATOM 1512 C C . GLU A 1 188 ? 22.458 -4.539 -36.611 1.00 80.88 188 GLU A C 1
ATOM 1514 O O . GLU A 1 188 ? 23.276 -4.949 -37.440 1.00 80.88 188 GLU A O 1
ATOM 1519 N N . LYS A 1 189 ? 21.976 -3.287 -36.655 1.00 75.00 189 LYS A N 1
ATOM 1520 C CA . LYS A 1 189 ? 22.278 -2.310 -37.717 1.00 75.00 189 LYS A CA 1
ATOM 1521 C C . LYS A 1 189 ? 23.363 -1.296 -37.349 1.00 75.00 189 LYS A C 1
ATOM 1523 O O . LYS A 1 189 ? 23.991 -0.732 -38.245 1.00 75.00 189 LYS A O 1
ATOM 1528 N N . ILE A 1 190 ? 23.619 -1.075 -36.056 1.00 71.12 190 ILE A N 1
ATOM 1529 C CA . ILE A 1 190 ? 24.715 -0.212 -35.593 1.00 71.12 190 ILE A CA 1
ATOM 1530 C C . ILE A 1 190 ? 26.051 -0.941 -35.794 1.00 71.12 190 ILE A C 1
ATOM 1532 O O . ILE A 1 190 ? 26.465 -1.749 -34.963 1.00 71.12 190 ILE A O 1
ATOM 1536 N N . LYS A 1 191 ? 26.741 -0.632 -36.894 1.00 68.94 191 LYS A N 1
ATOM 1537 C CA . LYS A 1 191 ? 28.123 -1.057 -37.167 1.00 68.94 191 LYS A CA 1
ATOM 1538 C C . LYS A 1 191 ? 29.043 0.167 -37.246 1.00 68.94 191 LYS A C 1
ATOM 1540 O O . LYS A 1 191 ? 28.558 1.228 -37.642 1.00 68.94 191 LYS A O 1
ATOM 1545 N N . PRO A 1 192 ? 30.345 0.047 -36.911 1.00 66.81 192 PRO A N 1
ATOM 1546 C CA . PRO A 1 192 ? 31.293 1.168 -36.954 1.00 66.81 192 PRO A CA 1
ATOM 1547 C C . PRO A 1 192 ? 31.306 1.897 -38.304 1.00 66.81 192 PRO A C 1
ATOM 1549 O O . PRO A 1 192 ? 31.392 3.118 -38.341 1.00 66.81 192 PRO A O 1
ATOM 1552 N N . GLU A 1 193 ? 31.135 1.146 -39.393 1.00 65.38 193 GLU A N 1
ATOM 1553 C CA . GLU A 1 193 ? 31.100 1.639 -40.777 1.00 65.38 193 GLU A CA 1
ATOM 1554 C C . GLU A 1 193 ? 29.917 2.577 -41.080 1.00 65.38 193 GLU A C 1
ATOM 1556 O O . GLU A 1 193 ? 29.997 3.378 -42.003 1.00 65.38 19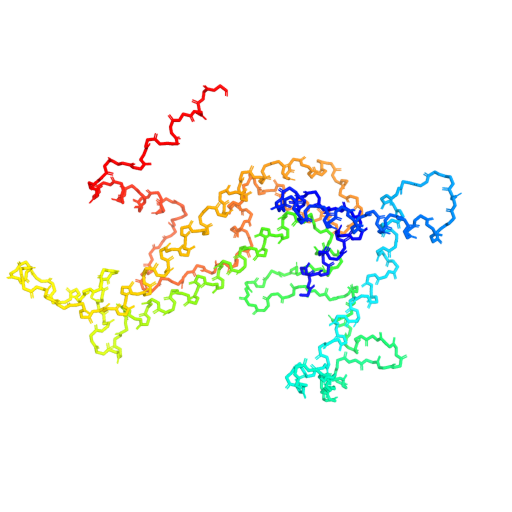3 GLU A O 1
ATOM 1561 N N . ASN A 1 194 ? 28.824 2.498 -40.310 1.00 62.34 194 ASN A N 1
ATOM 1562 C CA . ASN A 1 194 ? 27.563 3.192 -40.595 1.00 62.34 194 ASN A CA 1
ATOM 1563 C C . ASN A 1 194 ? 27.192 4.244 -39.539 1.00 62.34 194 ASN A C 1
ATOM 1565 O O . ASN A 1 194 ? 26.083 4.772 -39.581 1.00 62.34 194 ASN A O 1
ATOM 1569 N N . TYR A 1 195 ? 28.087 4.551 -38.592 1.00 64.62 195 TYR A N 1
ATOM 1570 C CA . TYR A 1 195 ? 27.795 5.443 -37.460 1.00 64.62 195 TYR A CA 1
ATOM 1571 C C . TYR A 1 195 ? 27.407 6.870 -37.893 1.00 64.62 195 TYR A C 1
ATOM 1573 O O . TYR A 1 195 ? 26.577 7.503 -37.245 1.00 64.62 195 TYR A O 1
ATOM 1581 N N . GLU A 1 196 ? 27.953 7.351 -39.014 1.00 63.06 196 GLU A N 1
ATOM 1582 C CA . GLU A 1 196 ? 27.677 8.690 -39.559 1.00 63.06 196 GLU A CA 1
ATOM 1583 C C . GLU A 1 196 ? 26.325 8.792 -40.296 1.00 63.06 196 GLU A C 1
ATOM 1585 O O . GLU A 1 196 ? 25.820 9.895 -40.482 1.00 63.06 196 GLU A O 1
ATOM 1590 N N . ASN A 1 197 ? 25.698 7.660 -40.651 1.00 59.97 197 ASN A N 1
ATOM 1591 C CA . ASN A 1 197 ? 24.457 7.595 -41.441 1.00 59.97 197 ASN A CA 1
ATOM 1592 C C . ASN A 1 197 ? 23.247 7.054 -40.651 1.00 59.97 197 ASN A C 1
ATOM 1594 O O . ASN A 1 197 ? 22.248 6.642 -41.243 1.00 59.97 197 ASN A O 1
ATOM 1598 N N . ILE A 1 198 ? 23.304 7.037 -39.314 1.00 61.53 198 ILE A N 1
ATOM 1599 C CA . ILE A 1 198 ? 22.181 6.590 -38.472 1.00 61.53 198 ILE A CA 1
ATOM 1600 C C . ILE A 1 198 ? 21.164 7.734 -38.340 1.00 61.53 198 ILE A C 1
ATOM 1602 O O . ILE A 1 198 ? 21.143 8.453 -37.341 1.00 61.53 198 ILE A O 1
ATOM 1606 N N . SER A 1 199 ? 20.338 7.943 -39.366 1.00 56.81 199 SER A N 1
ATOM 1607 C CA . SER A 1 199 ? 19.337 9.019 -39.373 1.00 56.81 199 SER A CA 1
ATOM 1608 C C . SER A 1 199 ? 18.051 8.671 -38.616 1.00 56.81 199 SER A C 1
ATOM 1610 O O . SER A 1 199 ? 17.398 9.576 -38.098 1.00 56.81 199 SER A O 1
ATOM 1612 N N . ASP A 1 200 ? 17.701 7.383 -38.500 1.00 64.75 200 ASP A N 1
ATOM 1613 C CA . ASP A 1 200 ? 16.398 6.956 -37.984 1.00 64.75 200 ASP A CA 1
ATOM 1614 C C . ASP A 1 200 ? 16.476 6.140 -36.683 1.00 64.75 200 ASP A C 1
ATOM 1616 O O . ASP A 1 200 ? 17.277 5.219 -36.509 1.00 64.75 200 ASP A O 1
ATOM 1620 N N . LEU A 1 201 ? 15.585 6.477 -35.742 1.00 65.38 201 LEU A N 1
ATOM 1621 C CA . LEU A 1 201 ? 15.324 5.692 -34.532 1.00 65.38 201 LEU A CA 1
ATOM 1622 C C . LEU A 1 201 ? 14.502 4.449 -34.899 1.00 65.38 201 LEU A C 1
ATOM 1624 O O . LEU A 1 201 ? 13.304 4.383 -34.609 1.00 65.38 201 LEU A O 1
ATOM 1628 N N . ASP A 1 202 ? 15.149 3.459 -35.510 1.00 74.81 202 ASP A N 1
ATOM 1629 C CA . ASP A 1 202 ? 14.540 2.181 -35.914 1.00 74.81 202 ASP A CA 1
ATOM 1630 C C . ASP A 1 202 ? 13.810 1.463 -34.764 1.00 74.81 202 ASP A C 1
ATOM 1632 O O . ASP A 1 202 ? 12.858 0.717 -34.977 1.00 74.81 202 ASP A O 1
ATOM 1636 N N . CYS A 1 203 ? 14.206 1.746 -33.521 1.00 84.50 203 CYS A N 1
ATOM 1637 C CA . CYS A 1 203 ? 13.637 1.194 -32.298 1.00 84.50 203 CYS A CA 1
ATOM 1638 C C . CYS A 1 203 ? 13.017 2.277 -31.397 1.00 84.50 203 CYS A C 1
ATOM 1640 O O . CYS A 1 203 ? 13.142 2.241 -30.164 1.00 84.50 203 CYS A O 1
ATOM 1642 N N . ARG A 1 204 ? 12.327 3.264 -31.982 1.00 87.69 204 ARG A N 1
ATOM 1643 C CA . ARG A 1 204 ? 11.734 4.394 -31.241 1.00 87.69 204 ARG A CA 1
ATOM 1644 C C . ARG A 1 204 ? 10.848 3.965 -30.065 1.00 87.69 204 ARG A C 1
ATOM 1646 O O . ARG A 1 204 ? 10.837 4.635 -29.029 1.00 87.69 204 ARG A O 1
ATOM 1653 N N . ASP A 1 205 ? 10.102 2.871 -30.192 1.00 90.62 205 ASP A N 1
ATOM 1654 C CA . ASP A 1 205 ? 9.223 2.398 -29.117 1.00 90.62 205 ASP A CA 1
ATOM 1655 C C . ASP A 1 205 ? 9.998 1.807 -27.933 1.00 90.62 205 ASP A C 1
ATOM 1657 O O . ASP A 1 205 ? 9.643 2.083 -26.782 1.00 90.62 205 ASP A O 1
ATOM 1661 N N . CYS A 1 206 ? 11.120 1.125 -28.188 1.00 91.19 206 CYS A N 1
ATOM 1662 C CA . CYS A 1 206 ? 12.029 0.686 -27.133 1.00 91.19 206 CYS A CA 1
ATOM 1663 C C . CYS A 1 206 ? 12.550 1.883 -26.322 1.00 91.19 206 CYS A C 1
ATOM 1665 O O . CYS A 1 206 ? 12.422 1.907 -25.094 1.00 91.19 206 CYS A O 1
ATOM 1667 N N . TYR A 1 207 ? 13.025 2.935 -27.001 1.00 91.50 207 TYR A N 1
ATOM 1668 C CA . TYR A 1 207 ? 13.447 4.178 -26.344 1.00 91.50 207 TYR A CA 1
ATOM 1669 C C . TYR A 1 207 ? 12.340 4.775 -25.464 1.00 91.50 207 TYR A C 1
ATOM 1671 O O . TYR A 1 207 ? 12.584 5.139 -24.308 1.00 91.50 207 TYR A O 1
ATOM 1679 N N . LYS A 1 208 ? 11.100 4.847 -25.972 1.00 93.88 208 LYS A N 1
ATOM 1680 C CA . LYS A 1 208 ? 9.956 5.369 -25.205 1.00 93.88 208 LYS A CA 1
ATOM 1681 C C . LYS A 1 208 ? 9.742 4.577 -23.913 1.00 93.88 208 LYS A C 1
ATOM 1683 O O . LYS A 1 208 ? 9.578 5.199 -22.859 1.00 93.88 208 LYS A O 1
ATOM 1688 N N . GLN A 1 209 ? 9.743 3.241 -23.964 1.00 94.69 209 GLN A N 1
ATOM 1689 C CA . GLN A 1 209 ? 9.537 2.416 -22.766 1.00 94.69 209 GLN A CA 1
ATOM 1690 C C . GLN A 1 209 ? 10.722 2.495 -21.800 1.00 94.69 209 GLN A C 1
ATOM 1692 O O . GLN A 1 209 ? 10.516 2.679 -20.598 1.00 94.69 209 GLN A O 1
ATOM 1697 N N . CYS A 1 210 ? 11.959 2.468 -22.305 1.00 93.81 210 CYS A N 1
ATOM 1698 C CA . CYS A 1 210 ? 13.154 2.654 -21.486 1.00 93.81 210 CYS A CA 1
ATOM 1699 C C . CYS A 1 210 ? 13.138 4.006 -20.764 1.00 93.81 210 CYS A C 1
ATOM 1701 O O . CYS A 1 210 ? 13.371 4.059 -19.557 1.00 93.81 210 CYS A O 1
ATOM 1703 N N . ARG A 1 211 ? 12.790 5.099 -21.454 1.00 95.12 211 ARG A N 1
ATOM 1704 C CA . ARG A 1 211 ? 12.678 6.431 -20.842 1.00 95.12 211 ARG A CA 1
ATOM 1705 C C . ARG A 1 211 ? 11.590 6.486 -19.770 1.00 95.12 211 ARG A C 1
ATOM 1707 O O . ARG A 1 211 ? 11.818 7.081 -18.716 1.00 95.12 211 ARG A O 1
ATOM 1714 N N . LYS A 1 212 ? 10.419 5.883 -20.016 1.00 96.06 212 LYS A N 1
ATOM 1715 C CA . LYS A 1 212 ? 9.340 5.783 -19.015 1.00 96.06 212 LYS A CA 1
ATOM 1716 C C . LYS A 1 212 ? 9.816 5.044 -17.766 1.00 96.06 212 LYS A C 1
ATOM 1718 O O . LYS A 1 212 ? 9.598 5.533 -16.661 1.00 96.06 212 LYS A O 1
ATOM 1723 N N . TYR A 1 213 ? 10.497 3.913 -17.939 1.00 94.75 213 TYR A N 1
ATOM 1724 C CA . TYR A 1 213 ? 11.024 3.128 -16.826 1.00 94.75 213 TYR A CA 1
ATOM 1725 C C . TYR A 1 213 ? 12.123 3.856 -16.054 1.00 94.75 213 TYR A C 1
ATOM 1727 O O . TYR A 1 213 ? 12.035 3.885 -14.834 1.00 94.75 213 TYR A O 1
ATOM 1735 N N . ARG A 1 214 ? 13.093 4.499 -16.729 1.00 95.62 214 ARG A N 1
ATOM 1736 C CA . ARG A 1 214 ? 14.142 5.317 -16.081 1.00 95.62 214 ARG A CA 1
ATOM 1737 C C . ARG A 1 214 ? 13.519 6.389 -15.175 1.00 95.62 214 ARG A C 1
ATOM 1739 O O . ARG A 1 214 ? 13.741 6.396 -13.974 1.00 95.62 214 ARG A O 1
ATOM 1746 N N . LYS A 1 215 ? 12.601 7.197 -15.717 1.00 95.94 215 LYS A N 1
ATOM 1747 C CA . LYS A 1 215 ? 11.898 8.228 -14.931 1.00 95.94 215 LYS A CA 1
ATOM 1748 C C . LYS A 1 215 ? 11.112 7.665 -13.749 1.00 95.94 215 LYS A C 1
ATOM 1750 O O . LYS A 1 215 ? 10.999 8.318 -12.717 1.00 95.94 215 LYS A O 1
ATOM 1755 N N . TRP A 1 216 ? 10.494 6.500 -13.923 1.00 97.06 216 TRP A N 1
ATOM 1756 C CA . TRP A 1 216 ? 9.733 5.857 -12.859 1.00 97.06 216 TRP A CA 1
ATOM 1757 C C . TRP A 1 216 ? 10.651 5.304 -11.764 1.00 97.06 216 TRP A C 1
ATOM 1759 O O . TRP A 1 216 ? 10.390 5.550 -10.588 1.00 97.06 216 TRP A O 1
ATOM 1769 N N . ILE A 1 217 ? 11.730 4.604 -12.130 1.00 94.94 217 ILE A N 1
ATOM 1770 C CA . ILE A 1 217 ? 12.651 4.004 -11.161 1.00 94.94 217 ILE A CA 1
ATOM 1771 C C . ILE A 1 217 ? 13.424 5.069 -10.381 1.00 94.94 217 ILE A C 1
ATOM 1773 O O . ILE A 1 217 ? 13.628 4.878 -9.188 1.00 94.94 217 ILE A O 1
ATOM 1777 N N . ASP A 1 218 ? 13.759 6.205 -11.003 1.00 95.19 218 ASP A N 1
ATOM 1778 C CA . ASP A 1 218 ? 14.409 7.336 -10.326 1.00 95.19 218 ASP A CA 1
ATOM 1779 C C . ASP A 1 218 ? 13.524 7.882 -9.193 1.00 95.19 218 ASP A C 1
ATOM 1781 O O . ASP A 1 218 ? 13.966 8.006 -8.054 1.00 95.19 218 ASP A O 1
ATOM 1785 N N . LYS A 1 219 ? 12.226 8.086 -9.459 1.00 94.94 219 LYS A N 1
ATOM 1786 C CA . LYS A 1 219 ? 11.258 8.486 -8.422 1.00 94.94 219 LYS A CA 1
ATOM 1787 C C . LYS A 1 219 ? 11.127 7.435 -7.320 1.00 94.94 219 LYS A C 1
ATOM 1789 O O . LYS A 1 219 ? 11.098 7.767 -6.140 1.00 94.94 219 LYS A O 1
ATOM 1794 N N . LYS A 1 220 ? 11.070 6.149 -7.684 1.00 94.44 220 LYS A N 1
ATOM 1795 C CA . LYS A 1 220 ? 10.993 5.056 -6.699 1.00 94.44 220 LYS A CA 1
ATOM 1796 C C . LYS A 1 220 ? 12.262 4.919 -5.864 1.00 94.44 220 LYS A C 1
ATOM 1798 O O . LYS A 1 220 ? 12.178 4.502 -4.713 1.00 94.44 220 LYS A O 1
ATOM 1803 N N . PHE A 1 221 ? 13.415 5.288 -6.410 1.00 93.75 221 PHE A N 1
ATOM 1804 C CA . PHE A 1 221 ? 14.666 5.340 -5.668 1.00 93.75 221 PHE A CA 1
ATOM 1805 C C . PHE A 1 221 ? 14.635 6.430 -4.588 1.00 93.75 221 PHE A C 1
ATOM 1807 O O . PHE A 1 221 ? 15.011 6.160 -3.448 1.00 93.75 221 PHE A O 1
ATOM 1814 N N . GLU A 1 222 ? 14.136 7.626 -4.912 1.00 94.62 222 GLU A N 1
ATOM 1815 C CA . GLU A 1 222 ? 13.926 8.700 -3.930 1.00 94.62 222 GLU A CA 1
ATOM 1816 C C . GLU A 1 222 ? 12.939 8.280 -2.832 1.00 94.62 222 GLU A C 1
ATOM 1818 O O . GLU A 1 222 ? 13.267 8.364 -1.649 1.00 94.62 222 GLU A O 1
ATOM 1823 N N . GLU A 1 223 ? 11.774 7.740 -3.210 1.00 93.50 223 GLU A N 1
ATOM 1824 C CA . GLU A 1 223 ? 10.782 7.221 -2.258 1.00 93.50 223 GLU A CA 1
ATOM 1825 C C . GLU A 1 223 ? 11.391 6.171 -1.314 1.00 93.50 223 GLU A C 1
ATOM 1827 O O . GLU A 1 223 ? 11.221 6.261 -0.099 1.00 93.50 223 GLU A O 1
ATOM 1832 N N . TYR A 1 224 ? 12.144 5.202 -1.847 1.00 94.50 224 TYR A N 1
ATOM 1833 C CA . TYR A 1 224 ? 12.796 4.174 -1.035 1.00 94.50 224 TYR A CA 1
ATOM 1834 C C . TYR A 1 224 ? 13.816 4.761 -0.058 1.00 94.50 224 TYR A C 1
ATOM 1836 O O . TYR A 1 224 ? 13.874 4.325 1.088 1.00 94.50 224 TYR A O 1
ATOM 1844 N N . ASN A 1 225 ? 14.620 5.740 -0.478 1.00 94.44 225 ASN A N 1
ATOM 1845 C CA . ASN A 1 225 ? 15.595 6.363 0.419 1.00 94.44 225 ASN A CA 1
ATOM 1846 C C . ASN A 1 225 ? 14.914 7.126 1.561 1.00 94.44 225 ASN A C 1
ATOM 1848 O O . ASN A 1 225 ? 15.395 7.055 2.690 1.00 94.44 225 ASN A O 1
ATOM 1852 N N . ASN A 1 226 ? 13.780 7.778 1.292 1.00 91.38 226 ASN A N 1
ATOM 1853 C CA . ASN A 1 226 ? 12.974 8.434 2.324 1.00 91.38 226 ASN A CA 1
ATOM 1854 C C . ASN A 1 226 ? 12.361 7.420 3.298 1.00 91.38 226 ASN A C 1
ATOM 1856 O O . ASN A 1 226 ? 12.387 7.624 4.508 1.00 91.38 226 ASN A O 1
ATOM 1860 N N . GLN A 1 227 ? 11.856 6.292 2.790 1.00 91.38 227 GLN A N 1
ATOM 1861 C CA . GLN A 1 227 ? 11.380 5.206 3.649 1.00 91.38 227 GLN A CA 1
ATOM 1862 C C . GLN A 1 227 ? 12.525 4.644 4.497 1.00 91.38 227 GLN A C 1
ATOM 1864 O O . GLN A 1 227 ? 12.395 4.499 5.710 1.00 91.38 227 GLN A O 1
ATOM 1869 N N . LYS A 1 228 ? 13.677 4.383 3.875 1.00 93.56 228 LYS A N 1
ATOM 1870 C CA . LYS A 1 228 ? 14.870 3.845 4.529 1.00 93.56 228 LYS A CA 1
ATOM 1871 C C . LYS A 1 228 ? 15.385 4.758 5.643 1.00 93.56 228 LYS A C 1
ATOM 1873 O O . LYS A 1 228 ? 15.779 4.239 6.679 1.00 93.56 228 LYS A O 1
ATOM 1878 N N . SER A 1 229 ? 15.397 6.077 5.452 1.00 93.31 229 SER A N 1
ATOM 1879 C CA . SER A 1 229 ? 15.889 7.013 6.472 1.00 93.31 229 SER A CA 1
ATOM 1880 C C . SER A 1 229 ? 14.997 7.071 7.715 1.00 93.31 229 SER A C 1
ATOM 1882 O O . SER A 1 229 ? 15.490 7.371 8.798 1.00 93.31 229 SER A O 1
ATOM 1884 N N . LYS A 1 230 ? 13.705 6.748 7.581 1.00 92.00 230 LYS A N 1
ATOM 1885 C CA . LYS A 1 230 ? 12.758 6.651 8.702 1.00 92.00 230 LYS A CA 1
ATOM 1886 C C . LYS A 1 230 ? 12.774 5.291 9.399 1.00 92.00 230 LYS A C 1
ATOM 1888 O O . LYS A 1 230 ? 12.432 5.219 10.575 1.00 92.00 230 LYS A O 1
ATOM 1893 N N . TYR A 1 231 ? 13.209 4.242 8.702 1.00 92.25 231 TYR A N 1
ATOM 1894 C CA . TYR A 1 231 ? 13.123 2.855 9.164 1.00 92.25 231 TYR A CA 1
ATOM 1895 C C . TYR A 1 231 ? 13.697 2.640 10.565 1.00 92.25 231 TYR A C 1
ATOM 1897 O O . TYR A 1 231 ? 13.021 2.074 11.416 1.00 92.25 231 TYR A O 1
ATOM 1905 N N . ASP A 1 232 ? 14.916 3.117 10.821 1.00 92.00 232 ASP A N 1
ATOM 1906 C CA . ASP A 1 232 ? 15.595 2.875 12.098 1.00 92.00 232 ASP A CA 1
ATOM 1907 C C . ASP A 1 232 ? 14.869 3.562 13.263 1.00 92.00 232 ASP A C 1
ATOM 1909 O O . ASP A 1 232 ? 14.732 2.979 14.337 1.00 92.00 232 ASP A O 1
ATOM 1913 N N . GLY A 1 233 ? 14.346 4.773 13.041 1.00 90.50 233 GLY A N 1
ATOM 1914 C CA . GLY A 1 233 ? 13.553 5.493 14.037 1.00 90.50 233 GLY A CA 1
ATOM 1915 C C . GLY A 1 233 ? 12.232 4.787 14.338 1.00 90.50 233 GLY A C 1
ATOM 1916 O O . GLY A 1 233 ? 11.875 4.612 15.500 1.00 90.50 233 GLY A O 1
ATOM 1917 N N . GLU A 1 234 ? 11.535 4.311 13.306 1.00 89.12 234 GLU A N 1
ATOM 1918 C CA . GLU A 1 234 ? 10.287 3.553 13.467 1.00 89.12 234 GLU A CA 1
ATOM 1919 C C . GLU A 1 234 ? 10.519 2.185 14.120 1.00 89.12 234 GLU A C 1
ATOM 1921 O O . GLU A 1 234 ? 9.715 1.744 14.939 1.00 89.12 234 GLU A O 1
ATOM 1926 N N . LEU A 1 235 ? 11.654 1.540 13.839 1.00 89.12 235 LEU A N 1
ATOM 1927 C CA . LEU A 1 235 ? 12.064 0.303 14.499 1.00 89.12 235 LEU A CA 1
ATOM 1928 C C . LEU A 1 235 ? 12.336 0.526 15.995 1.00 89.12 235 LEU A C 1
ATOM 1930 O O . LEU A 1 235 ? 11.961 -0.308 16.816 1.00 89.12 235 LEU A O 1
ATOM 1934 N N . GLN A 1 236 ? 12.952 1.652 16.368 1.00 88.50 236 GLN A N 1
ATOM 1935 C CA . GLN A 1 236 ? 13.235 2.002 17.766 1.00 88.50 236 GLN A CA 1
ATOM 1936 C C . GLN A 1 236 ? 11.984 2.345 18.582 1.00 88.50 236 GLN A C 1
ATOM 1938 O O . GLN A 1 236 ? 12.003 2.162 19.800 1.00 88.50 236 GLN A O 1
ATOM 1943 N N . LYS A 1 237 ? 10.915 2.824 17.929 1.00 85.44 237 LYS A N 1
ATOM 1944 C CA . LYS A 1 237 ? 9.608 3.079 18.558 1.00 85.44 237 LYS A CA 1
ATOM 1945 C C . LYS A 1 237 ? 8.879 1.792 18.948 1.00 85.44 237 LYS A C 1
ATOM 1947 O O . LYS A 1 237 ? 7.937 1.843 19.736 1.00 85.44 237 LYS A O 1
ATOM 1952 N N . LEU A 1 238 ? 9.287 0.643 18.406 1.00 81.12 238 LEU A N 1
ATOM 1953 C CA . LEU A 1 238 ? 8.677 -0.629 18.769 1.00 81.12 238 LEU A CA 1
ATOM 1954 C C . LEU A 1 238 ? 9.024 -1.010 20.215 1.00 81.12 238 LEU A C 1
ATOM 1956 O O . LEU A 1 238 ? 10.174 -0.845 20.633 1.00 81.12 238 LEU A O 1
ATOM 1960 N N . PRO A 1 239 ? 8.068 -1.570 20.977 1.00 71.44 239 PRO A N 1
ATOM 1961 C CA . PRO A 1 239 ? 8.322 -2.039 22.334 1.00 71.44 239 PRO A CA 1
ATOM 1962 C C . PRO A 1 239 ? 9.477 -3.048 22.363 1.00 71.44 239 PRO A C 1
ATOM 1964 O O . PRO A 1 239 ? 9.476 -4.028 21.614 1.00 71.44 239 PRO A O 1
ATOM 1967 N N . LYS A 1 240 ? 10.469 -2.812 23.230 1.00 60.56 240 LYS A N 1
ATOM 1968 C CA . LYS A 1 240 ? 11.685 -3.643 23.310 1.00 60.56 240 LYS A CA 1
ATOM 1969 C C . LYS A 1 240 ? 11.490 -4.952 24.087 1.00 60.56 240 LYS A C 1
ATOM 1971 O O . LYS A 1 240 ? 12.235 -5.892 23.844 1.00 60.56 240 LYS A O 1
ATOM 1976 N N . ASP A 1 241 ? 10.427 -5.070 24.887 1.00 50.97 241 ASP A N 1
ATOM 1977 C CA . ASP A 1 241 ? 10.248 -6.186 25.826 1.00 50.97 241 ASP A CA 1
ATOM 1978 C C . ASP A 1 241 ? 8.869 -6.842 25.730 1.00 50.97 241 ASP A C 1
ATOM 1980 O O . ASP A 1 241 ? 8.032 -6.593 26.582 1.00 50.97 241 ASP A O 1
ATOM 1984 N N . ASN A 1 242 ? 8.579 -7.685 24.729 1.00 47.69 242 ASN A N 1
ATOM 1985 C CA . ASN A 1 242 ? 7.341 -8.501 24.655 1.00 47.69 242 ASN A CA 1
ATOM 1986 C C . ASN A 1 242 ? 5.983 -7.758 24.811 1.00 47.69 242 ASN A C 1
ATOM 1988 O O . ASN A 1 242 ? 4.940 -8.409 24.759 1.00 47.69 242 ASN A O 1
ATOM 1992 N N . ASN A 1 243 ? 5.989 -6.432 24.962 1.00 45.44 243 ASN A N 1
ATOM 1993 C CA . ASN A 1 243 ? 4.887 -5.575 25.386 1.00 45.44 243 ASN A CA 1
ATOM 1994 C C . ASN A 1 243 ? 4.354 -4.783 24.186 1.00 45.44 243 ASN A C 1
ATOM 1996 O O . ASN A 1 243 ? 4.101 -3.583 24.260 1.00 45.44 243 ASN A O 1
ATOM 2000 N N . CYS A 1 244 ? 4.234 -5.461 23.041 1.00 51.75 244 CYS A N 1
ATOM 2001 C CA . CYS A 1 244 ? 3.339 -5.009 21.985 1.00 51.75 244 CYS A CA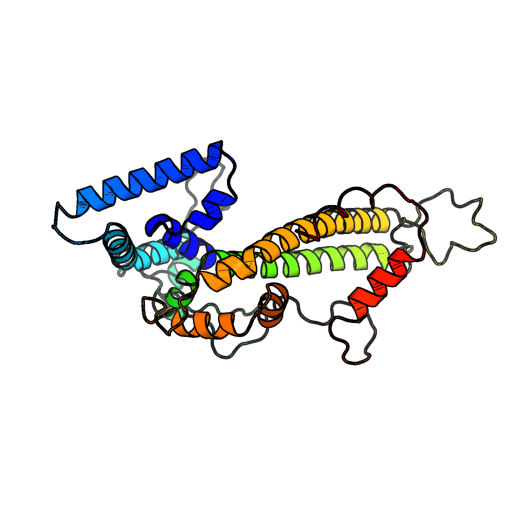 1
ATOM 2002 C C . CYS A 1 244 ? 1.925 -5.154 22.549 1.00 51.75 244 CYS A C 1
ATOM 2004 O O . CYS A 1 244 ? 1.394 -6.258 22.625 1.00 51.75 244 CYS A O 1
ATOM 2006 N N . SER A 1 245 ? 1.402 -4.050 23.080 1.00 40.53 245 SER A N 1
ATOM 2007 C CA . SER A 1 245 ? 0.126 -3.953 23.780 1.00 40.53 245 SER A CA 1
ATOM 2008 C C . SER A 1 245 ? -1.009 -4.506 22.911 1.00 40.53 245 SER A C 1
ATOM 2010 O O . SER A 1 245 ? -1.257 -4.020 21.809 1.00 40.53 245 SER A O 1
ATOM 2012 N N . GLY A 1 246 ? -1.680 -5.541 23.428 1.00 43.22 246 GLY A N 1
ATOM 2013 C CA . GLY A 1 246 ? -2.710 -6.323 22.735 1.00 43.22 246 GLY A CA 1
ATOM 2014 C C . GLY A 1 246 ? -2.109 -7.554 22.052 1.00 43.22 246 GLY A C 1
ATOM 2015 O O . GLY A 1 246 ? -1.315 -7.420 21.125 1.00 43.22 246 GLY A O 1
ATOM 2016 N N . GLY A 1 247 ? -2.479 -8.751 22.521 1.00 45.50 247 GLY A N 1
ATOM 2017 C CA . GLY A 1 247 ? -1.838 -10.052 22.249 1.00 45.50 247 GLY A CA 1
ATOM 2018 C C . GLY A 1 247 ? -1.627 -10.476 20.785 1.00 45.50 247 GLY A C 1
ATOM 2019 O O . GLY A 1 247 ? -0.959 -11.481 20.547 1.00 45.50 247 GLY A O 1
ATOM 2020 N N . ASP A 1 248 ? -2.085 -9.686 19.818 1.00 49.09 248 ASP A N 1
ATOM 2021 C CA . ASP A 1 248 ? -2.183 -10.028 18.398 1.00 49.09 248 ASP A CA 1
ATOM 2022 C C . ASP A 1 248 ? -0.982 -9.527 17.558 1.00 49.09 248 ASP A C 1
ATOM 2024 O O . ASP A 1 248 ? -0.688 -10.049 16.484 1.00 49.09 248 ASP A O 1
ATOM 2028 N N . ASN A 1 249 ? -0.196 -8.559 18.058 1.00 57.84 249 ASN A N 1
ATOM 2029 C CA . ASN A 1 249 ? 0.940 -7.972 17.315 1.00 57.84 249 ASN A CA 1
ATOM 2030 C C . ASN A 1 249 ? 2.320 -8.545 17.715 1.00 57.84 249 ASN A C 1
ATOM 2032 O O . ASN A 1 249 ? 3.343 -8.246 17.096 1.00 57.84 249 ASN A O 1
ATOM 2036 N N . LYS A 1 250 ? 2.387 -9.409 18.738 1.00 65.38 250 LYS A N 1
ATOM 2037 C CA . LYS A 1 250 ? 3.664 -9.894 19.296 1.00 65.38 250 LYS A CA 1
ATOM 2038 C C . LYS A 1 250 ? 4.526 -10.623 18.260 1.00 65.38 250 LYS A C 1
ATOM 2040 O O . LYS A 1 250 ? 5.722 -10.368 18.163 1.00 65.38 250 LYS A O 1
ATOM 2045 N N . LYS A 1 251 ? 3.912 -11.480 17.437 1.00 70.44 251 LYS A N 1
ATOM 2046 C CA . LYS A 1 251 ? 4.618 -12.242 16.394 1.00 70.44 251 LYS A CA 1
ATOM 2047 C C . LYS A 1 251 ? 5.236 -11.322 15.342 1.00 70.44 251 LYS A C 1
ATOM 2049 O O . LYS A 1 251 ? 6.390 -11.508 14.977 1.00 70.44 251 LYS A O 1
ATOM 2054 N N . PHE A 1 252 ? 4.492 -10.315 14.885 1.00 77.06 252 PHE A N 1
ATOM 2055 C CA . PHE A 1 252 ? 5.003 -9.353 13.912 1.00 77.06 252 PHE A CA 1
ATOM 2056 C C . PHE A 1 252 ? 6.136 -8.507 14.505 1.00 77.06 252 PHE A C 1
ATOM 2058 O O . PHE A 1 252 ? 7.178 -8.379 13.868 1.00 77.06 252 PHE A O 1
ATOM 2065 N N . CYS A 1 253 ? 5.977 -8.018 15.741 1.00 74.12 253 CYS A N 1
ATOM 2066 C CA . CYS A 1 253 ? 7.017 -7.287 16.469 1.00 74.12 253 CYS A CA 1
ATOM 2067 C C . CYS A 1 253 ? 8.332 -8.078 16.597 1.00 74.12 253 CYS A C 1
ATOM 2069 O O . CYS A 1 253 ? 9.414 -7.543 16.363 1.00 74.12 253 CYS A O 1
ATOM 2071 N N . THR A 1 254 ? 8.262 -9.365 16.943 1.00 77.31 254 THR A N 1
ATOM 2072 C CA . THR A 1 254 ? 9.464 -10.201 17.059 1.00 77.31 254 THR A CA 1
ATOM 2073 C C . THR A 1 254 ? 10.106 -10.475 15.698 1.00 77.31 254 THR A C 1
ATOM 2075 O O . THR A 1 254 ? 11.330 -10.508 15.595 1.00 77.31 254 THR A O 1
ATOM 2078 N N . GLU A 1 255 ? 9.315 -10.660 14.637 1.00 81.06 255 GLU A N 1
ATOM 2079 C CA . GLU A 1 255 ? 9.867 -10.843 13.290 1.00 81.06 255 GLU A CA 1
ATOM 2080 C C . GLU A 1 255 ? 10.523 -9.562 12.759 1.00 81.06 255 GLU A C 1
ATOM 2082 O O . GLU A 1 255 ? 11.631 -9.623 12.229 1.00 81.06 255 GLU A O 1
ATOM 2087 N N . ILE A 1 256 ? 9.904 -8.391 12.943 1.00 83.62 256 ILE A N 1
ATOM 2088 C CA . ILE A 1 256 ? 10.462 -7.132 12.430 1.00 83.62 256 ILE A CA 1
ATOM 2089 C C . ILE A 1 256 ? 11.782 -6.756 13.112 1.00 83.62 256 ILE A C 1
ATOM 2091 O O . ILE A 1 256 ? 12.685 -6.251 12.450 1.00 83.62 256 ILE A O 1
ATOM 2095 N N . GLN A 1 257 ? 11.956 -7.097 14.393 1.00 83.25 257 GLN A N 1
ATOM 2096 C CA . GLN A 1 257 ? 13.220 -6.904 15.114 1.00 83.25 257 GLN A CA 1
ATOM 2097 C C . GLN A 1 257 ? 14.398 -7.678 14.494 1.00 83.25 257 GLN A C 1
ATOM 2099 O O . GLN A 1 257 ? 15.545 -7.253 14.621 1.00 83.25 257 GLN A O 1
ATOM 2104 N N . LYS A 1 258 ? 14.142 -8.774 13.765 1.00 86.25 258 LYS A N 1
ATOM 2105 C CA . LYS A 1 258 ? 15.184 -9.516 13.027 1.00 86.25 258 LYS A CA 1
ATOM 2106 C C . LYS A 1 258 ? 15.634 -8.788 11.757 1.00 86.25 258 LYS A C 1
ATOM 2108 O O . LYS A 1 258 ? 16.653 -9.141 11.162 1.00 86.25 258 LYS A O 1
ATOM 2113 N N . HIS A 1 259 ? 14.882 -7.784 11.315 1.00 88.19 259 HIS A N 1
ATOM 2114 C CA . HIS A 1 259 ? 15.141 -7.027 10.100 1.00 88.19 259 HIS A CA 1
ATOM 2115 C C . HIS A 1 259 ? 15.679 -5.641 10.447 1.00 88.19 259 HIS A C 1
ATOM 2117 O O . HIS A 1 259 ? 14.947 -4.663 10.531 1.00 88.19 259 HIS A O 1
ATOM 2123 N N . THR A 1 260 ? 16.998 -5.544 10.592 1.00 87.69 260 THR A N 1
ATOM 2124 C CA . THR A 1 260 ? 17.686 -4.297 10.968 1.00 87.69 260 THR A CA 1
ATOM 2125 C C . THR A 1 260 ? 17.689 -3.214 9.885 1.00 87.69 260 THR A C 1
ATOM 2127 O O . THR A 1 260 ? 18.212 -2.135 10.119 1.00 87.69 260 THR A O 1
ATOM 2130 N N . THR A 1 261 ? 17.148 -3.475 8.688 1.00 91.31 261 THR A N 1
ATOM 2131 C CA . THR A 1 261 ? 17.106 -2.494 7.594 1.00 91.31 261 THR A CA 1
ATOM 2132 C C . THR A 1 261 ? 15.812 -2.612 6.790 1.00 91.31 261 THR A C 1
ATOM 2134 O O . THR A 1 261 ? 15.297 -3.715 6.598 1.00 91.31 261 THR A O 1
ATOM 2137 N N . ALA A 1 262 ? 15.362 -1.506 6.190 1.00 91.19 262 ALA A N 1
ATOM 2138 C CA . ALA A 1 262 ? 14.234 -1.512 5.250 1.00 91.19 262 ALA A CA 1
ATOM 2139 C C . ALA A 1 262 ? 14.410 -2.535 4.115 1.00 91.19 262 ALA A C 1
ATOM 2141 O O . ALA A 1 262 ? 13.466 -3.216 3.720 1.00 91.19 262 ALA A O 1
ATOM 2142 N N . GLY A 1 263 ? 15.638 -2.682 3.608 1.00 90.31 263 GLY A N 1
ATOM 2143 C CA . GLY A 1 263 ? 15.953 -3.641 2.552 1.00 90.31 263 GLY A CA 1
ATOM 2144 C C . GLY A 1 263 ? 15.800 -5.098 2.994 1.00 90.31 263 GLY A C 1
ATOM 2145 O O . GLY A 1 263 ? 15.263 -5.902 2.234 1.00 90.31 263 GLY A O 1
ATOM 2146 N N . SER A 1 264 ? 16.239 -5.447 4.211 1.00 90.44 264 SER A N 1
ATOM 2147 C CA . SER A 1 264 ? 16.103 -6.813 4.735 1.00 90.44 264 SER A CA 1
ATOM 2148 C C . SER A 1 264 ? 14.651 -7.166 5.051 1.00 90.44 264 SER A C 1
ATOM 2150 O O . SER A 1 264 ? 14.234 -8.283 4.744 1.00 90.44 264 SER A O 1
ATOM 2152 N N . PHE A 1 265 ? 13.864 -6.209 5.551 1.00 89.94 265 PHE A N 1
ATOM 2153 C CA . PHE A 1 265 ? 12.419 -6.370 5.721 1.00 89.94 265 PHE A CA 1
ATOM 2154 C C . PHE A 1 265 ? 11.712 -6.616 4.381 1.00 89.94 265 PHE A C 1
ATOM 2156 O O . PHE A 1 265 ? 11.051 -7.638 4.203 1.00 89.94 265 PHE A O 1
ATOM 2163 N N . LEU A 1 266 ? 11.923 -5.740 3.392 1.00 89.38 266 LEU A N 1
ATOM 2164 C CA . LEU A 1 266 ? 11.320 -5.884 2.062 1.00 89.38 266 LEU A CA 1
ATOM 2165 C C . LEU A 1 266 ? 11.726 -7.189 1.360 1.00 89.38 266 LEU A C 1
ATOM 2167 O O . LEU A 1 266 ? 10.922 -7.791 0.645 1.00 89.38 266 LEU A O 1
ATOM 2171 N N . ALA A 1 267 ? 12.964 -7.647 1.562 1.00 86.56 267 ALA A N 1
ATOM 2172 C CA . ALA A 1 267 ? 13.431 -8.920 1.023 1.00 86.56 267 ALA A CA 1
ATOM 2173 C C . ALA A 1 267 ? 12.709 -10.122 1.657 1.00 86.56 267 ALA A C 1
ATOM 2175 O O . ALA A 1 267 ? 12.370 -11.072 0.947 1.00 86.56 267 ALA A O 1
ATOM 2176 N N . ALA A 1 268 ? 12.436 -10.074 2.964 1.00 85.25 268 ALA A N 1
ATOM 2177 C CA . ALA A 1 268 ? 11.742 -11.140 3.686 1.00 85.25 268 ALA A CA 1
ATOM 2178 C C . ALA A 1 268 ? 10.288 -11.325 3.225 1.00 85.25 268 ALA A C 1
ATOM 2180 O O . ALA A 1 268 ? 9.795 -12.453 3.199 1.00 85.25 268 ALA A O 1
ATOM 2181 N N . LEU A 1 269 ? 9.643 -10.244 2.772 1.00 81.50 269 LEU A N 1
ATOM 2182 C CA . LEU A 1 269 ? 8.285 -10.272 2.221 1.00 81.50 269 LEU A CA 1
ATOM 2183 C C . LEU A 1 269 ? 8.184 -11.013 0.878 1.00 81.50 269 LEU A C 1
ATOM 2185 O O . LEU A 1 269 ? 7.101 -11.439 0.485 1.00 81.50 269 LEU A O 1
ATOM 2189 N N . LYS A 1 270 ? 9.300 -11.181 0.149 1.00 79.00 270 LYS A N 1
ATOM 2190 C CA . LYS A 1 270 ? 9.371 -11.929 -1.125 1.00 79.00 270 LYS A CA 1
ATOM 2191 C C . LYS A 1 270 ? 8.342 -11.493 -2.188 1.00 79.00 270 LYS A C 1
ATOM 2193 O O . LYS A 1 270 ? 8.033 -12.265 -3.097 1.00 79.00 270 LYS A O 1
ATOM 2198 N N . HIS A 1 271 ? 7.851 -10.251 -2.139 1.00 76.69 271 HIS A N 1
ATOM 2199 C CA . HIS A 1 271 ? 6.883 -9.726 -3.117 1.00 76.69 271 HIS A CA 1
ATOM 2200 C C . HIS A 1 271 ? 7.428 -9.726 -4.553 1.00 76.69 271 HIS A C 1
ATOM 2202 O O . HIS A 1 271 ? 6.698 -9.935 -5.524 1.00 76.69 271 HIS A O 1
ATOM 2208 N N . CYS A 1 272 ? 8.733 -9.508 -4.702 1.00 70.31 272 CYS A N 1
ATOM 2209 C CA . CYS A 1 272 ? 9.434 -9.613 -5.973 1.00 70.31 272 CYS A CA 1
ATOM 2210 C C . CYS A 1 272 ? 9.985 -11.040 -6.115 1.00 70.31 272 CYS A C 1
ATOM 2212 O O . CYS A 1 272 ? 10.961 -11.391 -5.455 1.00 70.31 272 CYS A O 1
ATOM 2214 N N . LYS A 1 273 ? 9.409 -11.865 -7.001 1.00 65.19 273 LYS A N 1
ATOM 2215 C CA . LYS A 1 273 ? 10.006 -13.169 -7.344 1.00 65.19 273 LYS A CA 1
ATOM 2216 C C . LYS A 1 273 ? 11.368 -12.961 -8.023 1.00 65.19 273 LYS A C 1
ATOM 2218 O O . LYS A 1 273 ? 11.498 -12.116 -8.912 1.00 65.19 273 LYS A O 1
ATOM 2223 N N . HIS A 1 274 ? 12.372 -13.752 -7.638 1.00 47.53 274 HIS A N 1
ATOM 2224 C CA . HIS A 1 274 ? 13.607 -13.875 -8.413 1.00 47.53 274 HIS A CA 1
ATOM 2225 C C . HIS A 1 274 ? 13.263 -14.478 -9.785 1.00 47.53 274 HIS A C 1
ATOM 2227 O O . HIS A 1 274 ? 12.577 -15.493 -9.843 1.00 47.53 274 HIS A O 1
ATOM 2233 N N . GLY A 1 275 ? 13.709 -13.857 -10.882 1.00 47.22 275 GLY A N 1
ATOM 2234 C CA . GLY A 1 275 ? 13.590 -14.454 -12.221 1.00 47.22 275 GLY A CA 1
ATOM 2235 C C . GLY A 1 275 ? 12.636 -13.772 -13.206 1.00 47.22 275 GLY A C 1
ATOM 2236 O O . GLY A 1 275 ? 11.936 -14.450 -13.945 1.00 47.22 275 GLY A O 1
ATOM 2237 N N . GLN A 1 276 ? 12.633 -12.440 -13.285 1.00 39.56 276 GLN A N 1
ATOM 2238 C CA . GLN A 1 276 ? 12.181 -11.747 -14.506 1.00 39.56 276 GLN A CA 1
ATOM 2239 C C . GLN A 1 276 ? 13.343 -11.098 -15.260 1.00 39.56 276 GLN A C 1
ATOM 2241 O O . GLN A 1 276 ? 13.248 -9.981 -15.760 1.00 39.56 276 GLN A O 1
ATOM 2246 N N . THR A 1 277 ? 14.461 -11.811 -15.321 1.00 33.41 277 THR A N 1
ATOM 2247 C CA . THR A 1 277 ? 15.456 -11.642 -16.375 1.00 33.41 277 THR A CA 1
ATOM 2248 C C . THR A 1 277 ? 15.215 -12.771 -17.362 1.00 33.41 277 THR A C 1
ATOM 2250 O O . THR A 1 277 ? 15.257 -13.939 -16.976 1.00 33.41 277 THR A O 1
ATOM 2253 N N . GLY A 1 278 ? 14.918 -12.431 -18.617 1.00 33.22 278 GLY A N 1
ATOM 2254 C CA . GLY A 1 278 ? 15.091 -13.393 -19.699 1.00 33.22 278 GLY A CA 1
ATOM 2255 C C . GLY A 1 278 ? 16.503 -13.974 -19.612 1.00 33.22 278 GLY A C 1
ATOM 2256 O O . GLY A 1 278 ? 17.439 -13.215 -19.378 1.00 33.22 278 GLY A O 1
ATOM 2257 N N . GLY A 1 279 ? 16.578 -15.305 -19.694 1.00 29.95 279 GLY A N 1
ATOM 2258 C CA . GLY A 1 279 ? 17.771 -16.148 -19.809 1.00 29.95 279 GLY A CA 1
ATOM 2259 C C . GLY A 1 279 ? 19.090 -15.583 -19.284 1.00 29.95 279 GLY A C 1
ATOM 2260 O O . GLY A 1 279 ? 19.784 -14.887 -20.008 1.00 29.95 279 GLY A O 1
ATOM 2261 N N . ASP A 1 280 ? 19.450 -15.954 -18.057 1.00 27.06 280 ASP A N 1
ATOM 2262 C CA . ASP A 1 280 ? 20.677 -16.733 -17.850 1.00 27.06 280 ASP A CA 1
ATOM 2263 C C . ASP A 1 280 ? 20.655 -17.345 -16.446 1.00 27.06 280 ASP A C 1
ATOM 2265 O O . ASP A 1 280 ? 20.630 -16.651 -15.423 1.00 27.06 280 ASP A O 1
ATOM 2269 N N . GLN A 1 281 ? 20.594 -18.676 -16.404 1.00 32.41 281 GLN A N 1
ATOM 2270 C CA . GLN A 1 281 ? 20.799 -19.449 -15.186 1.00 32.41 281 GLN A CA 1
ATOM 2271 C C . GLN A 1 281 ? 22.285 -19.375 -14.827 1.00 32.41 281 GLN A C 1
ATOM 2273 O O . GLN A 1 281 ? 23.139 -19.753 -15.620 1.00 32.41 281 GLN A O 1
ATOM 2278 N N . GLY A 1 282 ? 22.599 -18.897 -13.625 1.00 26.11 282 GLY A N 1
ATOM 2279 C CA . GLY A 1 282 ? 23.984 -18.837 -13.169 1.00 26.11 282 GLY A CA 1
ATOM 2280 C C . GLY A 1 282 ? 24.133 -18.243 -11.777 1.00 26.11 282 GLY A C 1
ATOM 2281 O O . GLY A 1 282 ? 24.411 -17.053 -11.647 1.00 26.11 282 GLY A O 1
ATOM 2282 N N . ASN A 1 283 ? 23.942 -19.115 -10.783 1.00 25.52 283 ASN A N 1
ATOM 2283 C CA . ASN A 1 283 ? 24.432 -19.106 -9.401 1.00 25.52 283 ASN A CA 1
ATOM 2284 C C . ASN A 1 283 ? 24.264 -17.868 -8.498 1.00 25.52 283 ASN A C 1
ATOM 2286 O O . ASN A 1 283 ? 24.376 -16.705 -8.881 1.00 25.52 283 ASN A O 1
ATOM 2290 N N . GLY A 1 284 ? 23.993 -18.183 -7.227 1.00 38.72 284 GLY A N 1
ATOM 2291 C CA . GLY A 1 284 ? 23.740 -17.252 -6.134 1.00 38.72 284 GLY A CA 1
ATOM 2292 C C . GLY A 1 284 ? 24.745 -16.102 -6.051 1.00 38.72 284 GLY A C 1
ATOM 2293 O O . GLY A 1 284 ? 25.954 -16.283 -6.139 1.00 38.72 284 GLY A O 1
ATOM 2294 N N . GLY A 1 285 ? 24.209 -14.896 -5.867 1.00 27.44 285 GLY A N 1
ATOM 2295 C CA . GLY A 1 285 ? 24.989 -13.663 -5.817 1.00 27.44 285 GLY A CA 1
ATOM 2296 C C . GLY A 1 285 ? 24.147 -12.485 -5.339 1.00 27.44 285 GLY A C 1
ATOM 2297 O O . GLY A 1 285 ? 23.874 -11.553 -6.094 1.00 27.44 285 GLY A O 1
ATOM 2298 N N . SER A 1 286 ? 23.704 -12.583 -4.085 1.00 39.00 286 SER A N 1
ATOM 2299 C CA . SER A 1 286 ? 23.138 -11.517 -3.248 1.00 39.00 286 SER A CA 1
ATOM 2300 C C . SER A 1 286 ? 23.925 -10.206 -3.379 1.00 39.00 286 SER A C 1
ATOM 2302 O O . SER A 1 286 ? 25.130 -10.226 -3.196 1.00 39.00 286 SER A O 1
ATOM 2304 N N . MET A 1 287 ? 23.245 -9.084 -3.664 1.00 32.28 287 MET A N 1
ATOM 2305 C CA . MET A 1 287 ? 23.656 -7.674 -3.457 1.00 32.28 287 MET A CA 1
ATOM 2306 C C . MET A 1 287 ? 24.968 -7.148 -4.098 1.00 32.28 287 MET A C 1
ATOM 2308 O O . MET A 1 287 ? 25.089 -5.944 -4.337 1.00 32.28 287 MET A O 1
ATOM 2312 N N . THR A 1 288 ? 25.918 -8.003 -4.473 1.00 30.56 288 THR A N 1
ATOM 2313 C CA . THR A 1 288 ? 27.224 -7.648 -5.049 1.00 30.56 288 THR A CA 1
ATOM 2314 C C . THR A 1 288 ? 27.114 -7.271 -6.529 1.00 30.56 288 THR A C 1
ATOM 2316 O O . THR A 1 288 ? 27.816 -6.370 -6.989 1.00 30.56 288 THR A O 1
ATOM 2319 N N . LYS A 1 289 ? 26.161 -7.862 -7.271 1.00 32.34 289 LYS A N 1
ATOM 2320 C CA . LYS A 1 289 ? 25.900 -7.518 -8.686 1.00 32.34 289 LYS A CA 1
ATOM 2321 C C . LYS A 1 289 ? 25.371 -6.087 -8.865 1.00 32.34 289 LYS A C 1
ATOM 2323 O O . LYS A 1 289 ? 25.742 -5.429 -9.830 1.00 32.34 289 LYS A O 1
ATOM 2328 N N . ILE A 1 290 ? 24.594 -5.554 -7.914 1.00 36.38 290 ILE A N 1
ATOM 2329 C CA . ILE A 1 290 ? 24.103 -4.162 -7.971 1.00 36.38 290 ILE A CA 1
ATOM 2330 C C . ILE A 1 290 ? 25.255 -3.168 -7.757 1.00 36.38 290 ILE A C 1
ATOM 2332 O O . ILE A 1 290 ? 25.350 -2.183 -8.486 1.00 36.38 290 ILE A O 1
ATOM 2336 N N . LYS A 1 291 ? 26.183 -3.457 -6.831 1.00 32.34 291 LYS A N 1
ATOM 2337 C CA . LYS A 1 291 ? 27.409 -2.656 -6.648 1.00 32.34 291 LYS A CA 1
ATOM 2338 C C . LYS A 1 291 ? 28.324 -2.708 -7.876 1.00 32.34 291 LYS A C 1
ATOM 2340 O O . LYS A 1 291 ? 28.901 -1.689 -8.237 1.00 32.34 291 LYS A O 1
ATOM 2345 N N . SER A 1 292 ? 28.421 -3.862 -8.540 1.00 31.16 292 SER A N 1
ATOM 2346 C CA . SER A 1 292 ? 29.192 -4.014 -9.780 1.00 31.16 292 SER A CA 1
ATOM 2347 C C . SER A 1 292 ? 28.595 -3.192 -10.931 1.00 31.16 292 SER A C 1
ATOM 2349 O O . SER A 1 292 ? 29.318 -2.425 -11.558 1.00 31.16 292 SER A O 1
ATOM 2351 N N . ILE A 1 293 ? 27.272 -3.228 -11.131 1.00 33.94 293 ILE A N 1
ATOM 2352 C CA . ILE A 1 293 ? 26.585 -2.438 -12.172 1.00 33.94 293 ILE A CA 1
ATOM 2353 C C . ILE A 1 293 ? 26.698 -0.927 -11.902 1.00 33.94 293 ILE A C 1
ATOM 2355 O O . ILE A 1 293 ? 26.968 -0.159 -12.821 1.00 33.94 293 ILE A O 1
ATOM 2359 N N . LEU A 1 294 ? 26.582 -0.490 -10.643 1.00 36.09 294 LEU A N 1
ATOM 2360 C CA . LEU A 1 294 ? 26.806 0.911 -10.253 1.00 36.09 294 LEU A CA 1
ATOM 2361 C C . LEU A 1 294 ? 28.264 1.363 -10.448 1.00 36.09 294 LEU A C 1
ATOM 2363 O O . LEU A 1 294 ? 28.499 2.509 -10.824 1.00 36.09 294 LEU A O 1
ATOM 2367 N N . ASN A 1 295 ? 29.243 0.479 -10.234 1.00 31.20 295 ASN A N 1
ATOM 2368 C CA . ASN A 1 295 ? 30.658 0.778 -10.479 1.00 31.20 295 ASN A CA 1
ATOM 2369 C C . ASN A 1 295 ? 31.016 0.786 -11.973 1.00 31.20 295 ASN A C 1
ATOM 2371 O O . ASN A 1 295 ? 31.876 1.564 -12.380 1.00 31.20 295 ASN A O 1
ATOM 2375 N N . ILE A 1 296 ? 30.338 -0.024 -12.789 1.00 32.28 296 ILE A N 1
ATOM 2376 C CA . ILE A 1 296 ? 30.473 -0.017 -14.252 1.00 32.28 296 ILE A CA 1
ATOM 2377 C C . ILE A 1 296 ? 29.851 1.263 -14.833 1.00 32.28 296 ILE A C 1
ATOM 2379 O O . ILE A 1 296 ? 30.485 1.940 -15.638 1.00 32.28 296 ILE A O 1
ATOM 2383 N N . LEU A 1 297 ? 28.680 1.679 -14.337 1.00 31.92 297 LEU A N 1
ATOM 2384 C CA . LEU A 1 297 ? 28.040 2.943 -14.729 1.00 31.92 297 LEU A CA 1
ATOM 2385 C C . LEU A 1 297 ? 28.834 4.185 -14.288 1.00 31.92 297 LEU A C 1
ATOM 2387 O O . LEU A 1 297 ? 28.790 5.207 -14.966 1.00 31.92 297 LEU A O 1
ATOM 2391 N N . LYS A 1 298 ? 29.619 4.099 -13.204 1.00 36.94 298 LYS A N 1
ATOM 2392 C CA . LYS A 1 298 ? 30.547 5.166 -12.782 1.00 36.94 298 LYS A CA 1
ATOM 2393 C C . LYS A 1 298 ? 31.793 5.301 -13.665 1.00 36.94 298 LYS A C 1
ATOM 2395 O O . LYS A 1 298 ? 32.426 6.350 -13.622 1.00 36.94 298 LYS A O 1
ATOM 2400 N N . ARG A 1 299 ? 32.178 4.269 -14.427 1.00 34.19 299 ARG A N 1
ATOM 2401 C CA . ARG A 1 299 ? 33.447 4.258 -15.177 1.00 34.19 299 ARG A CA 1
ATOM 2402 C C . ARG A 1 299 ? 33.344 4.722 -16.629 1.00 34.19 299 ARG A C 1
ATOM 2404 O O . ARG A 1 299 ? 34.394 4.956 -17.216 1.00 34.19 299 ARG A O 1
ATOM 2411 N N . HIS A 1 300 ? 32.153 4.849 -17.223 1.00 34.50 300 HIS A N 1
ATOM 2412 C CA . HIS A 1 300 ? 32.026 5.010 -18.686 1.00 34.50 300 HIS A CA 1
ATOM 2413 C C . HIS A 1 300 ? 31.177 6.182 -19.197 1.00 34.50 300 HIS A C 1
ATOM 2415 O O . HIS A 1 300 ? 30.919 6.246 -20.393 1.00 34.50 300 HIS A O 1
ATOM 2421 N N . LEU A 1 301 ? 30.803 7.162 -18.367 1.00 30.69 301 LEU A N 1
ATOM 2422 C CA . LEU A 1 301 ? 30.204 8.399 -18.886 1.00 30.69 301 LEU A CA 1
ATOM 2423 C C . LEU A 1 301 ? 30.828 9.644 -18.251 1.00 30.69 301 LEU A C 1
ATOM 2425 O O . LEU A 1 301 ? 30.692 9.922 -17.061 1.00 30.69 301 LEU A O 1
ATOM 2429 N N . ILE A 1 302 ? 31.516 10.391 -19.109 1.00 33.91 302 ILE A N 1
ATOM 2430 C CA . ILE A 1 302 ? 31.967 11.763 -18.917 1.00 33.91 302 ILE A CA 1
ATOM 2431 C C . ILE A 1 302 ? 30.730 12.637 -18.674 1.00 33.91 302 ILE A C 1
ATOM 2433 O O . ILE A 1 302 ? 29.950 12.847 -19.595 1.00 33.91 302 ILE A O 1
ATOM 2437 N N . LEU A 1 303 ? 30.550 13.143 -17.448 1.00 25.83 303 LEU A N 1
ATOM 2438 C CA . LEU A 1 303 ? 30.018 14.490 -17.183 1.00 25.83 303 LEU A CA 1
ATOM 2439 C C . LEU A 1 303 ? 30.101 14.841 -15.680 1.00 25.83 303 LEU A C 1
ATOM 2441 O O . LEU A 1 303 ? 29.277 14.401 -14.872 1.00 25.83 303 LEU A O 1
ATOM 2445 N N . PRO A 1 304 ? 31.071 15.681 -15.280 1.00 31.98 304 PRO A N 1
ATOM 2446 C CA . PRO A 1 304 ? 31.148 16.241 -13.942 1.00 31.98 304 PRO A CA 1
ATOM 2447 C C . PRO A 1 304 ? 30.192 17.435 -13.848 1.00 31.98 304 PRO A C 1
ATOM 2449 O O . PRO A 1 304 ? 30.566 18.552 -14.191 1.00 31.98 304 PRO A O 1
ATOM 2452 N N . ARG A 1 305 ? 28.949 17.232 -13.389 1.00 26.64 305 ARG A N 1
ATOM 2453 C CA . ARG A 1 305 ? 28.115 18.360 -12.905 1.00 26.64 305 ARG A CA 1
ATOM 2454 C C . ARG A 1 305 ? 26.971 18.037 -11.938 1.00 26.64 305 ARG A C 1
ATOM 2456 O O . ARG A 1 305 ? 26.332 18.967 -11.467 1.00 26.64 305 ARG A O 1
ATOM 2463 N N . ILE A 1 306 ? 26.761 16.776 -11.546 1.00 28.98 306 ILE A N 1
ATOM 2464 C CA . ILE A 1 306 ? 25.707 16.407 -10.567 1.00 28.98 306 ILE A CA 1
ATOM 2465 C C . ILE A 1 306 ? 26.282 15.855 -9.242 1.00 28.98 306 ILE A C 1
ATOM 2467 O O . ILE A 1 306 ? 25.576 15.727 -8.250 1.00 28.98 306 ILE A O 1
ATOM 2471 N N . VAL A 1 307 ? 27.600 15.643 -9.145 1.00 27.98 307 VAL A N 1
ATOM 2472 C CA . VAL A 1 307 ? 28.246 15.071 -7.940 1.00 27.98 307 VAL A CA 1
ATOM 2473 C C . VAL A 1 307 ? 28.585 16.123 -6.860 1.00 27.98 307 VAL A C 1
ATOM 2475 O O . VAL A 1 307 ? 28.991 15.772 -5.758 1.00 27.98 307 VAL A O 1
ATOM 2478 N N . LYS A 1 308 ? 28.362 17.424 -7.100 1.00 25.67 308 LYS A N 1
ATOM 2479 C CA . LYS A 1 308 ? 28.792 18.501 -6.180 1.00 25.67 308 LYS A CA 1
ATOM 2480 C C . LYS A 1 308 ? 27.755 19.002 -5.155 1.00 25.67 308 LYS A C 1
ATOM 2482 O O . LYS A 1 308 ? 27.997 20.033 -4.541 1.00 25.67 308 LYS A O 1
ATOM 2487 N N . ARG A 1 309 ? 26.630 18.309 -4.921 1.00 27.23 309 ARG A N 1
ATOM 2488 C CA . ARG A 1 309 ? 25.631 18.740 -3.907 1.00 27.23 309 ARG A CA 1
ATOM 2489 C C . ARG A 1 309 ? 25.251 17.734 -2.814 1.00 27.23 309 ARG A C 1
ATOM 2491 O O . ARG A 1 309 ? 24.390 18.055 -2.010 1.00 27.23 309 ARG A O 1
ATOM 2498 N N . VAL A 1 310 ? 25.906 16.573 -2.717 1.00 28.84 310 VAL A N 1
ATOM 2499 C CA . VAL A 1 310 ? 25.630 15.592 -1.632 1.00 28.84 310 VAL A CA 1
ATOM 2500 C C . VAL A 1 310 ? 26.904 15.175 -0.870 1.00 28.84 310 VAL A C 1
ATOM 2502 O O . VAL A 1 310 ? 26.895 14.249 -0.074 1.00 28.84 310 VAL A O 1
ATOM 2505 N N . TYR A 1 311 ? 28.014 15.891 -1.065 1.00 25.86 311 TYR A N 1
ATOM 2506 C CA . TYR A 1 311 ? 29.267 15.699 -0.317 1.00 25.86 311 TYR A CA 1
ATOM 2507 C C . TYR A 1 311 ? 29.541 16.876 0.628 1.00 25.86 311 TYR A C 1
ATOM 2509 O O . TYR A 1 311 ? 30.610 17.467 0.591 1.00 25.86 311 TYR A O 1
ATOM 2517 N N . ILE A 1 312 ? 28.563 17.254 1.449 1.00 27.11 312 ILE A N 1
ATOM 2518 C CA . ILE A 1 312 ? 28.789 18.028 2.679 1.00 27.11 312 ILE A CA 1
ATOM 2519 C C . ILE A 1 312 ? 27.762 17.492 3.684 1.00 27.11 312 ILE A C 1
ATOM 2521 O O . ILE A 1 312 ? 26.594 17.384 3.324 1.00 27.11 312 ILE A O 1
ATOM 2525 N N . TRP A 1 313 ? 28.212 17.166 4.900 1.00 25.36 313 TRP A N 1
ATOM 2526 C CA . TRP A 1 313 ? 27.491 16.522 6.019 1.00 25.36 313 TRP A CA 1
ATOM 2527 C C . TRP A 1 313 ? 27.599 14.995 6.130 1.00 25.36 313 TRP A C 1
ATOM 2529 O O . TRP A 1 313 ? 26.650 14.273 6.417 1.00 25.36 313 TRP A O 1
ATOM 2539 N N . SER A 1 314 ? 28.823 14.492 6.002 1.00 26.95 314 SER A N 1
ATOM 2540 C CA . SER A 1 314 ? 29.311 13.470 6.935 1.00 26.95 314 SER A CA 1
ATOM 2541 C C . SER A 1 314 ? 30.525 14.075 7.641 1.00 26.95 314 SER A C 1
ATOM 2543 O O . SER A 1 314 ? 31.359 14.656 6.948 1.00 26.95 314 SER A O 1
ATOM 2545 N N . TYR A 1 315 ? 30.575 13.954 8.973 1.00 29.56 315 TYR A N 1
ATOM 2546 C C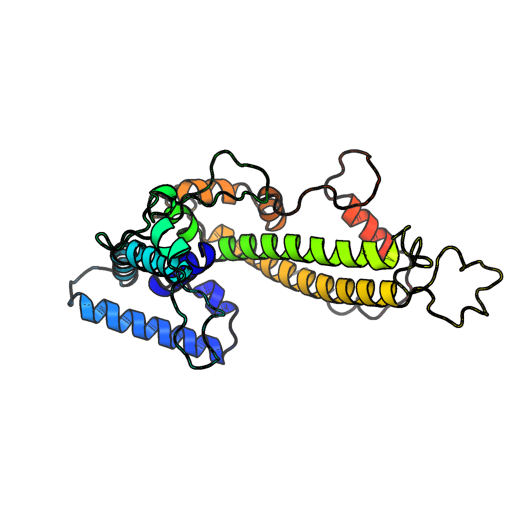A . TYR A 1 315 ? 31.412 14.678 9.953 1.00 29.56 315 TYR A CA 1
ATOM 2547 C C . TYR A 1 315 ? 30.835 16.018 10.444 1.00 29.56 315 TYR A C 1
ATOM 2549 O O . TYR A 1 315 ? 31.316 17.078 10.054 1.00 29.56 315 TYR A O 1
ATOM 2557 N N . VAL A 1 316 ? 29.758 15.967 11.236 1.00 29.58 316 VAL A N 1
ATOM 2558 C CA . VAL A 1 316 ? 29.670 16.163 12.707 1.00 29.58 316 VAL A CA 1
ATOM 2559 C C . VAL A 1 316 ? 28.300 15.632 13.131 1.00 29.58 316 VAL A C 1
ATOM 2561 O O . VAL A 1 316 ? 27.345 15.804 12.340 1.00 29.58 316 VAL A O 1
#

Secondary structure (DSSP, 8-state):
-HHHHHHHHHHHHT--HHHHHHS-HHHHHHHHHHHHHHHHHHHHHS---TT--HHHHHHHHHHHHHHHHHHHHHHHTTB-TTSS-TTSPPPB-HHHHHHHEETTTTEESSGGGSTTT-B---TTS---S-PPBHHHHHTS-HHHHHHHHHHHHHHHHHHHHHHHHHHHHS-SSSTT-SSB-TTS-BTTT--GGGGGG--S-TTHHHHHHHHHHHHHHHHHHHHHHHHHHHHHHHHHTS-SSS--SSTTSHHHHHHHHT--SHHHHHHHTT-S-S--SSS------TTHHHHHHHHHHHHS----SSGGGS-S-S--

Organism: Plasmodium falciparum (isolate HB3) (NCBI:txid137071)

InterPro domains:
  IPR008602 Duffy-antigen binding domain [PF05424] (1-96)
  IPR042202 Duffy-antigen binding superfamily [G3DSA:1.20.1310.20] (1-98)
  IPR054595 Duffy-binding-like domain, C-terminal subdomain [PF22672] (149-280)

Sequence (316 aa):
MFYTLGDYRDICVGNTDIVVEALSSSEKEKMNKIQQKIKDIVEKLNGDTPGQQPSDKRTALWGDFAQYIWNGMIYALTYNTDSGGKDKTPTHNDTVKGALWDSDKNTPQNTQYQYNTVKLDDTSGAKTSNAPLLTDFISRPPYFRYLEEWGQHFCKTRKRMLKDIIYECRNRDRGGHKYCSGDGYDCEKIKPENYENISDLDCRDCYKQCRKYRKWIDKKFEEYNNQKSKYDGELQKLPKDNNCSGGDNKKFCTEIQKHTTAGSFLAALKHCKHGQTGGDQGNGGSMTKIKSILNILKRHLILPRIVKRVYIWSYV